Protein 4CSV (pdb70)

Nearest PDB structures (foldseek):
  4csv-assembly1_A  TM=1.004E+00  e=1.277E-49  synthetic construct
  3en4-assembly1_A  TM=9.469E-01  e=9.483E-33  Gallus gallus
  4mf1-assembly1_A  TM=9.419E-01  e=3.992E-28  Homo sapiens
  5xyz-assembly1_A  TM=9.531E-01  e=9.016E-25  Homo sapiens
  3rcd-assembly2_B  TM=9.249E-01  e=6.347E-25  Homo sapiens

B-factor: mean 60.13, std 15.16, range [31.17, 125.05]

CATH classification: 3.30.200.20 (+1 more: 1.10.510.10)

Structure (mmCIF, N/CA/C/O backbone):
data_4CSV
#
_entry.id   4CSV
#
_cell.length_a   71.029
_cell.length_b   56.869
_cell.length_c   76.118
_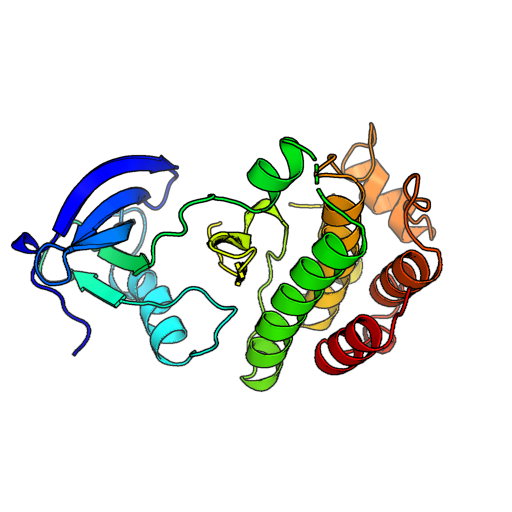cell.angle_alpha   90.00
_cell.angle_beta   116.62
_cell.angle_gamma   90.00
#
_symmetry.space_group_name_H-M   'I 1 2 1'
#
loop_
_entity.id
_entity.type
_entity.pdbx_description
1 polymer 'SRC-ABL TYROSINE KINASE ANCESTOR'
2 non-polymer 4-(4-METHYL-PIPERAZIN-1-YLMETHYL)-N-[4-METHYL-3-(4-PYRIDIN-3-YL-PYRIMIDIN-2-YLAMINO)-PHENYL]-BENZAMIDE
3 water water
#
loop_
_atom_site.group_PDB
_atom_site.id
_atom_site.type_symbol
_atom_site.label_atom_id
_atom_site.label_alt_id
_atom_site.label_comp_id
_atom_site.label_asym_id
_atom_site.label_entity_id
_atom_site.label_seq_id
_atom_site.pdbx_PDB_ins_code
_atom_site.Cartn_x
_atom_site.Cartn_y
_atom_site.Cartn_z
_atom_site.occupancy
_atom_site.B_iso_or_equiv
_atom_site.auth_seq_id
_atom_site.auth_comp_id
_atom_site.auth_asym_id
_atom_site.auth_atom_id
_atom_site.pdbx_PDB_model_num
ATOM 1 N N . LYS A 1 5 ? -31.676 24.977 0.102 1.00 74.23 0 LYS A N 1
ATOM 2 C CA . LYS A 1 5 ? -32.770 23.941 -0.012 1.00 78.43 0 LYS A CA 1
ATOM 3 C C . LYS A 1 5 ? -32.361 22.603 0.606 1.00 72.76 0 LYS A C 1
ATOM 4 O O . LYS A 1 5 ? -33.195 21.867 1.146 1.00 70.29 0 LYS A O 1
ATOM 10 N N . TRP A 1 6 ? -31.075 22.292 0.497 1.00 67.44 1 TRP A N 1
ATOM 11 C CA . TRP A 1 6 ? -30.497 21.110 1.131 1.00 66.08 1 TRP A CA 1
ATOM 12 C C . TRP A 1 6 ? -29.730 21.453 2.410 1.00 67.33 1 TRP A C 1
ATOM 13 O O . TRP A 1 6 ? -29.130 20.564 3.015 1.00 58.50 1 TRP A O 1
ATOM 24 N N . GLU A 1 7 ? -29.722 22.728 2.816 1.00 65.81 2 GLU A N 1
ATOM 25 C CA . GLU A 1 7 ? -29.069 23.112 4.070 1.00 67.71 2 GLU A CA 1
ATOM 26 C C . GLU A 1 7 ? -29.876 22.561 5.235 1.00 64.17 2 GLU A C 1
ATOM 27 O O . GLU A 1 7 ? -31.102 22.674 5.271 1.00 64.49 2 GLU A O 1
ATOM 33 N N . ILE A 1 8 ? -29.163 21.941 6.166 1.00 64.47 3 ILE A N 1
ATOM 34 C CA . ILE A 1 8 ? -29.711 21.448 7.408 1.00 65.82 3 ILE A CA 1
ATOM 35 C C . ILE A 1 8 ? -29.052 22.293 8.490 1.00 69.04 3 ILE A C 1
ATOM 36 O O . ILE A 1 8 ? -27.838 22.473 8.452 1.00 71.56 3 ILE A O 1
ATOM 41 N N . PRO A 1 9 ? -29.832 22.817 9.452 1.00 72.56 4 PRO A N 1
ATOM 42 C CA . PRO A 1 9 ? -29.151 23.497 10.567 1.00 72.15 4 PRO A CA 1
ATOM 43 C C . PRO A 1 9 ? -28.271 22.528 11.393 1.00 68.16 4 PRO A C 1
ATOM 44 O O . PRO A 1 9 ? -28.690 21.401 11.672 1.00 71.58 4 PRO A O 1
ATOM 48 N N . ARG A 1 10 ? -27.064 22.970 11.757 1.00 68.03 5 ARG A N 1
ATOM 49 C CA . ARG A 1 10 ? -26.035 22.105 12.358 1.00 69.19 5 ARG A CA 1
ATOM 50 C C . ARG A 1 10 ? -26.451 21.510 13.703 1.00 67.95 5 ARG A C 1
ATOM 51 O O . ARG A 1 10 ? -26.067 20.382 14.029 1.00 71.72 5 ARG A O 1
ATOM 59 N N . SER A 1 11 ? -27.229 22.262 14.479 1.00 65.99 6 SER A N 1
ATOM 60 C CA . SER A 1 11 ? -27.724 21.798 15.782 1.00 70.50 6 SER A CA 1
ATOM 61 C C . SER A 1 11 ? -28.659 20.580 15.694 1.00 73.98 6 SER A C 1
ATOM 62 O O . SER A 1 11 ? -28.809 19.852 16.681 1.00 78.36 6 SER A O 1
ATOM 65 N N . GLU A 1 12 ? -29.273 20.352 14.526 1.00 71.43 7 GLU A N 1
ATOM 66 C CA . GLU A 1 12 ? -30.125 19.172 14.319 1.00 72.82 7 GLU A CA 1
ATOM 67 C C . GLU A 1 12 ? -29.352 17.844 14.282 1.00 67.52 7 GLU A C 1
ATOM 68 O O . GLU A 1 12 ? -29.947 16.768 14.419 1.00 67.14 7 GLU A O 1
ATOM 74 N N . ILE A 1 13 ? -28.035 17.925 14.112 1.00 64.30 8 ILE A N 1
ATOM 75 C CA . ILE A 1 13 ? -27.189 16.740 13.918 1.00 63.66 8 ILE A CA 1
ATOM 76 C C . ILE A 1 13 ? -26.265 16.502 15.114 1.00 64.40 8 ILE A C 1
ATOM 77 O O . ILE A 1 13 ? -25.514 17.393 15.529 1.00 64.91 8 ILE A O 1
ATOM 82 N N . THR A 1 14 ? -26.314 15.288 15.651 1.00 64.52 9 THR A N 1
ATOM 83 C CA . THR A 1 14 ? -25.490 14.894 16.784 1.00 65.33 9 THR A CA 1
ATOM 84 C C . THR A 1 14 ? -24.595 13.713 16.362 1.00 68.68 9 THR A C 1
ATOM 85 O O . THR A 1 14 ? -25.086 12.651 15.969 1.00 70.76 9 THR A O 1
ATOM 89 N N . LEU A 1 15 ? -23.283 13.917 16.436 1.00 67.46 10 LEU A N 1
ATOM 90 C CA . LEU A 1 15 ? -22.289 12.888 16.094 1.00 67.84 10 LEU A CA 1
ATOM 91 C C . LEU A 1 15 ? -22.177 11.848 17.194 1.00 67.10 10 LEU A C 1
ATOM 92 O O . LEU A 1 15 ? -22.215 12.190 18.359 1.00 71.92 10 LEU A O 1
ATOM 97 N N . GLU A 1 16 ? -22.028 10.582 16.818 1.00 69.57 11 GLU A N 1
ATOM 98 C CA . GLU A 1 16 ? -22.060 9.476 17.783 1.00 71.00 11 GLU A CA 1
ATOM 99 C C . GLU A 1 16 ? -20.881 8.511 17.663 1.00 68.06 11 GLU A C 1
ATOM 100 O O . GLU A 1 16 ? -20.490 7.903 18.643 1.00 66.02 11 GLU A O 1
ATOM 106 N N . ARG A 1 17 ? -20.317 8.346 16.474 1.00 71.30 12 ARG A N 1
ATOM 107 C CA . ARG A 1 17 ? -19.231 7.395 16.303 1.00 64.51 12 ARG A CA 1
ATOM 108 C C . ARG A 1 17 ? -18.424 7.723 15.070 1.00 59.75 12 ARG A C 1
ATOM 109 O O . ARG A 1 17 ? -18.970 8.133 14.060 1.00 60.30 12 ARG A O 1
ATOM 117 N N . LYS A 1 18 ? -17.119 7.552 15.169 1.00 57.31 13 LYS A N 1
ATOM 118 C CA . LYS A 1 18 ? -16.251 7.681 14.024 1.00 65.21 13 LYS A CA 1
ATOM 119 C C . LYS A 1 18 ? -16.443 6.407 13.211 1.00 65.88 13 LYS A C 1
ATOM 120 O O . LYS A 1 18 ? -16.374 5.308 13.751 1.00 66.72 13 LYS A O 1
ATOM 126 N N . LEU A 1 19 ? -16.721 6.547 11.925 1.00 59.02 14 LEU A N 1
ATOM 127 C CA . LEU A 1 19 ? -16.905 5.367 11.090 1.00 66.31 14 LEU A CA 1
ATOM 128 C C . LEU A 1 19 ? -15.614 5.061 10.338 1.00 67.58 14 LEU A C 1
ATOM 129 O O . LEU A 1 19 ? -15.181 3.914 10.284 1.00 73.32 14 LEU A O 1
ATOM 134 N N . GLY A 1 20 ? -15.007 6.098 9.778 1.00 69.86 15 GLY A N 1
ATOM 135 C CA . GLY A 1 20 ? -13.788 5.972 9.015 1.00 69.49 15 GLY A CA 1
ATOM 136 C C . GLY A 1 20 ? -13.214 7.349 8.795 1.00 71.81 15 GLY A C 1
ATOM 137 O O . GLY A 1 20 ? -13.896 8.367 9.012 1.00 68.42 15 GLY A O 1
ATOM 138 N N . SER A 1 21 ? -11.956 7.369 8.358 1.00 79.69 16 SER A N 1
ATOM 139 C CA . SER A 1 21 ? -11.160 8.595 8.258 1.00 84.36 16 SER A CA 1
ATOM 140 C C . SER A 1 21 ? -10.346 8.659 6.961 1.00 85.01 16 SER A C 1
ATOM 141 O O . SER A 1 21 ? -10.349 7.727 6.155 1.00 84.69 16 SER A O 1
ATOM 144 N N . GLY A 1 22 ? -9.633 9.758 6.765 1.00 87.31 17 GLY A N 1
ATOM 145 C CA . GLY A 1 22 ? -8.851 9.916 5.553 1.00 88.47 17 GLY A CA 1
ATOM 146 C C . GLY A 1 22 ? -8.086 11.212 5.535 1.00 90.51 17 GLY A C 1
ATOM 147 O O . GLY A 1 22 ? -7.776 11.773 6.580 1.00 95.08 17 GLY A O 1
ATOM 148 N N . GLN A 1 23 ? -7.786 11.686 4.335 1.00 96.29 18 GLN A N 1
ATOM 149 C CA . GLN A 1 23 ? -6.938 12.863 4.153 1.00 101.16 18 GLN A CA 1
ATOM 150 C C . GLN A 1 23 ? -7.746 14.132 3.814 1.00 94.53 18 GLN A C 1
ATOM 151 O O . GLN A 1 23 ? -7.328 15.225 4.195 1.00 85.42 18 GLN A O 1
ATOM 157 N N . PHE A 1 24 ? -8.894 13.981 3.135 1.00 88.04 19 PHE A N 1
ATOM 158 C CA . PHE A 1 24 ? -9.831 15.105 2.866 1.00 88.57 19 PHE A CA 1
ATOM 159 C C . PHE A 1 24 ? -10.872 15.355 3.968 1.00 75.15 19 PHE A C 1
ATOM 160 O O . PHE A 1 24 ? -11.538 16.391 3.961 1.00 63.15 19 PHE A O 1
ATOM 168 N N . GLY A 1 25 ? -11.011 14.398 4.886 1.00 70.76 20 GLY A N 1
ATOM 169 C CA . GLY A 1 25 ? -11.946 14.485 6.022 1.00 69.68 20 GLY A CA 1
ATOM 170 C C . GLY A 1 25 ? -12.302 13.113 6.594 1.00 65.87 20 GLY A C 1
ATOM 171 O O . GLY A 1 25 ? -11.619 12.114 6.320 1.00 64.05 20 GLY A O 1
ATOM 172 N N . GLU A 1 26 ? -13.366 13.045 7.395 1.00 67.26 21 GLU A N 1
ATOM 173 C CA . GLU A 1 26 ? -13.764 11.780 8.025 1.00 64.08 21 GLU A CA 1
ATOM 174 C C . GLU A 1 26 ? -15.258 11.575 7.921 1.00 60.32 21 GLU A C 1
ATOM 175 O O . GLU A 1 26 ? -16.002 12.466 7.493 1.00 61.05 21 GLU A O 1
ATOM 181 N N . VAL A 1 27 ? -15.689 10.392 8.340 1.00 55.89 22 VAL A N 1
ATOM 182 C CA . VAL A 1 27 ? -17.091 10.041 8.315 1.00 57.22 22 VAL A CA 1
ATOM 183 C C . VAL A 1 27 ? -17.496 9.504 9.679 1.00 54.38 22 VAL A C 1
ATOM 184 O O . VAL A 1 27 ? -16.772 8.701 10.265 1.00 51.27 22 VAL A O 1
ATOM 188 N N . TYR A 1 28 ? -18.664 9.962 10.142 1.00 50.62 23 TYR A N 1
ATOM 189 C CA . TYR A 1 28 ? -19.257 9.603 11.416 1.00 50.46 23 TYR A CA 1
ATOM 190 C C . TYR A 1 28 ? -20.670 9.103 11.260 1.00 51.76 23 TYR A C 1
ATOM 191 O O . TYR A 1 28 ? -21.365 9.491 10.314 1.00 52.75 23 TYR A O 1
ATOM 200 N N . GLU A 1 29 ? -21.112 8.274 12.197 1.00 51.74 24 GLU A N 1
ATOM 201 C CA . GLU A 1 29 ? -22.532 8.039 12.382 1.00 53.69 24 GLU A CA 1
ATOM 202 C C . GLU A 1 29 ? -23.086 9.072 13.342 1.00 54.41 24 GLU A C 1
ATOM 203 O O . GLU A 1 29 ? -22.494 9.349 14.374 1.00 56.76 24 GLU A O 1
ATOM 209 N N . GLY A 1 30 ? -24.246 9.604 13.009 1.00 55.28 25 GLY A N 1
ATOM 210 C CA . GLY A 1 30 ? -24.843 10.667 13.779 1.00 57.09 25 GLY A CA 1
ATOM 211 C C . GLY A 1 30 ? -26.327 10.413 13.900 1.00 56.78 25 GLY A C 1
ATOM 212 O O . GLY A 1 30 ? -26.823 9.397 13.436 1.00 57.32 25 GLY A O 1
ATOM 213 N N . LYS A 1 31 ? -27.029 11.344 14.530 1.00 61.85 26 LYS A N 1
ATOM 214 C CA . LYS A 1 31 ? -28.478 11.257 14.709 1.00 62.04 26 LYS A CA 1
ATOM 215 C C . LYS A 1 31 ? -29.079 12.553 14.216 1.00 58.19 26 LYS A C 1
ATOM 216 O O . LYS A 1 31 ? -28.503 13.624 14.406 1.00 58.71 26 LYS A O 1
ATOM 222 N N . TRP A 1 32 ? -30.214 12.446 13.540 1.00 55.59 27 TRP A N 1
ATOM 223 C CA . TRP A 1 32 ? -30.900 13.606 13.001 1.00 58.85 27 TRP A CA 1
ATOM 224 C C . TRP A 1 32 ? -32.113 13.712 13.887 1.00 63.30 27 TRP A C 1
ATOM 225 O O . TRP A 1 32 ? -32.955 12.818 13.919 1.00 63.10 27 TRP A O 1
ATOM 236 N N . ARG A 1 33 ? -32.173 14.796 14.641 1.00 72.89 28 ARG A N 1
ATOM 237 C CA . ARG A 1 33 ? -33.034 14.860 15.822 1.00 81.00 28 ARG A CA 1
ATOM 238 C C . ARG A 1 33 ? -34.507 15.020 15.450 1.00 72.15 28 ARG A C 1
ATOM 239 O O . ARG A 1 33 ? -35.379 14.356 16.026 1.00 69.49 28 ARG A O 1
ATOM 247 N N . ASN A 1 34 ? -34.755 15.900 14.483 1.00 73.00 29 ASN A N 1
ATOM 248 C CA . ASN A 1 34 ? -36.044 16.001 13.792 1.00 85.81 29 ASN A CA 1
ATOM 249 C C . ASN A 1 34 ? -36.665 14.621 13.475 1.00 83.07 29 ASN A C 1
ATOM 250 O O . ASN A 1 34 ? -37.631 14.194 14.121 1.00 83.68 29 ASN A O 1
ATOM 255 N N . TYR A 1 35 ? -36.087 13.924 12.498 1.00 74.73 30 TYR A N 1
ATOM 256 C CA . TYR A 1 35 ? -36.630 12.662 12.013 1.00 69.13 30 TYR A CA 1
ATOM 257 C C . TYR A 1 35 ? -36.435 11.461 12.952 1.00 66.32 30 TYR A C 1
ATOM 258 O O . TYR A 1 35 ? -36.925 10.370 12.653 1.00 62.98 30 TYR A O 1
ATOM 267 N N . ASN A 1 36 ? -35.730 11.655 14.070 1.00 65.70 31 ASN A N 1
ATOM 268 C CA . ASN A 1 36 ? -35.306 10.567 14.952 1.00 71.28 31 ASN A CA 1
ATOM 269 C C . ASN A 1 36 ? -34.667 9.409 14.157 1.00 70.88 31 ASN A C 1
ATOM 270 O O . ASN A 1 36 ? -35.050 8.236 14.286 1.00 68.91 31 ASN A O 1
ATOM 275 N N . ILE A 1 37 ? -33.684 9.762 13.327 1.00 66.50 32 ILE A N 1
ATOM 276 C CA . ILE A 1 37 ? -33.076 8.812 12.391 1.00 64.54 32 ILE A CA 1
ATOM 277 C C . ILE A 1 37 ? -31.549 8.916 12.455 1.00 57.83 32 ILE A C 1
ATOM 278 O O . ILE A 1 37 ? -31.003 9.972 12.820 1.00 52.78 32 ILE A O 1
ATOM 283 N N . GLU A 1 38 ? -30.881 7.799 12.157 1.00 55.91 33 GLU A N 1
ATOM 284 C CA . GLU A 1 38 ? -29.429 7.742 12.054 1.00 56.06 33 GLU A CA 1
ATOM 285 C C . GLU A 1 38 ? -28.956 8.261 10.697 1.00 54.56 33 GLU A C 1
ATOM 286 O O . GLU A 1 38 ? -29.612 8.086 9.665 1.00 53.93 33 GLU A O 1
ATOM 292 N N . VAL A 1 39 ? -27.807 8.916 10.705 1.00 50.14 34 VAL A N 1
ATOM 293 C CA . VAL A 1 39 ? -27.241 9.442 9.483 1.00 50.20 34 VAL A CA 1
ATOM 294 C C . VAL A 1 39 ? -25.762 9.136 9.444 1.00 48.04 34 VAL A C 1
ATOM 295 O O . VAL A 1 39 ? -25.160 8.799 10.470 1.00 46.93 34 VAL A O 1
ATOM 299 N N . ALA A 1 40 ? -25.206 9.218 8.241 1.00 49.74 35 ALA A N 1
ATOM 300 C CA . ALA A 1 40 ? -23.748 9.249 8.034 1.00 47.57 35 ALA A CA 1
ATOM 301 C C . ALA A 1 40 ? -23.370 10.646 7.653 1.00 45.19 35 ALA A C 1
ATOM 302 O O . ALA A 1 40 ? -24.074 11.299 6.905 1.00 45.47 35 ALA A O 1
ATOM 304 N N . VAL A 1 41 ? -22.222 11.086 8.146 1.00 49.92 36 VAL A N 1
ATOM 305 C CA . VAL A 1 41 ? -21.821 12.464 8.049 1.00 46.86 36 VAL A CA 1
ATOM 306 C C . VAL A 1 41 ? -20.394 12.508 7.564 1.00 50.48 36 VAL A C 1
ATOM 307 O O . VAL A 1 41 ? -19.497 11.987 8.223 1.00 47.72 36 VAL A O 1
ATOM 311 N N . LYS A 1 42 ? -20.197 13.124 6.403 1.00 53.09 37 LYS A N 1
ATOM 312 C CA . LYS A 1 42 ? -18.877 13.274 5.839 1.00 53.83 37 LYS A CA 1
ATOM 313 C C . LYS A 1 42 ? -18.415 14.709 6.010 1.00 54.17 37 LYS A C 1
ATOM 314 O O . LYS A 1 42 ? -19.148 15.656 5.729 1.00 54.79 37 LYS A O 1
ATOM 320 N N . THR A 1 43 ? -17.170 14.838 6.437 1.00 57.84 38 THR A N 1
ATOM 321 C CA . THR A 1 43 ? -16.598 16.093 6.884 1.00 61.70 38 THR A CA 1
ATOM 322 C C . THR A 1 43 ? -15.459 16.541 5.975 1.00 60.20 38 THR A C 1
ATOM 323 O O . THR A 1 43 ? -14.726 15.720 5.418 1.00 62.22 38 THR A O 1
ATOM 327 N N . LEU A 1 44 ? -15.347 17.851 5.798 1.00 60.16 39 LEU A N 1
ATOM 328 C CA . LEU A 1 44 ? -14.215 18.433 5.111 1.00 65.45 39 LEU A CA 1
ATOM 329 C C . LEU A 1 44 ? -13.138 18.824 6.127 1.00 65.06 39 LEU A C 1
ATOM 330 O O . LEU A 1 44 ? -13.381 19.636 7.005 1.00 69.41 39 LEU A O 1
ATOM 335 N N . LYS A 1 45 ? -11.962 18.220 6.015 1.00 74.79 40 LYS A N 1
ATOM 336 C CA . LYS A 1 45 ? -10.769 18.718 6.702 1.00 81.92 40 LYS A CA 1
ATOM 337 C C . LYS A 1 45 ? -10.314 19.996 5.985 1.00 81.68 40 LYS A C 1
ATOM 338 O O . LYS A 1 45 ? -9.975 19.957 4.806 1.00 76.22 40 LYS A O 1
ATOM 344 N N . GLU A 1 46 ? -10.313 21.114 6.716 1.00 84.86 41 GLU A N 1
ATOM 345 C CA . GLU A 1 46 ? -10.106 22.453 6.153 1.00 87.64 41 GLU A CA 1
ATOM 346 C C . GLU A 1 46 ? -8.731 22.568 5.541 1.00 87.16 41 GLU A C 1
ATOM 347 O O . GLU A 1 46 ? -7.746 22.224 6.184 1.00 90.81 41 GLU A O 1
ATOM 353 N N . GLY A 1 47 ? -8.667 23.048 4.302 1.00 87.47 42 GLY A N 1
ATOM 354 C CA . GLY A 1 47 ? -7.393 23.283 3.622 1.00 84.69 42 GLY A CA 1
ATOM 355 C C . GLY A 1 47 ? -6.833 22.085 2.877 1.00 83.79 42 GLY A C 1
ATOM 356 O O . GLY A 1 47 ? -5.817 22.211 2.192 1.00 80.40 42 GLY A O 1
ATOM 357 N N . THR A 1 48 ? -7.472 20.921 3.010 1.00 78.79 43 THR A N 1
ATOM 358 C CA . THR A 1 48 ? -7.125 19.773 2.184 1.00 83.06 43 THR A CA 1
ATOM 359 C C . THR A 1 48 ? -7.693 19.916 0.769 1.00 86.03 43 THR A C 1
ATOM 360 O O . THR A 1 48 ? -7.229 19.244 -0.152 1.00 90.71 43 THR A O 1
ATOM 364 N N . MET A 1 49 ? -8.704 20.771 0.613 1.00 83.63 44 MET A N 1
ATOM 365 C CA . MET A 1 49 ? -9.252 21.142 -0.695 1.00 77.02 44 MET A CA 1
ATOM 366 C C . MET A 1 49 ? -10.229 22.288 -0.496 1.00 75.87 44 MET A C 1
ATOM 367 O O . MET A 1 49 ? -10.567 22.623 0.641 1.00 79.55 44 MET A O 1
ATOM 372 N N . SER A 1 50 ? -10.706 22.869 -1.592 1.00 67.94 45 SER A N 1
ATOM 373 C CA . SER A 1 50 ? -11.707 23.922 -1.509 1.00 65.72 45 SER A CA 1
ATOM 374 C C . SER A 1 50 ? -13.074 23.408 -1.043 1.00 66.22 45 SER A C 1
ATOM 375 O O . SER A 1 50 ? -13.451 22.258 -1.292 1.00 66.13 45 SER A O 1
ATOM 378 N N . VAL A 1 51 ? -13.802 24.283 -0.357 1.00 66.94 46 VAL A N 1
ATOM 379 C CA . VAL A 1 51 ? -15.199 24.061 -0.015 1.00 72.96 46 VAL A CA 1
ATOM 380 C C . VAL A 1 51 ? -16.033 23.829 -1.274 1.00 77.73 46 VAL A C 1
ATOM 381 O O . VAL A 1 51 ? -16.947 22.997 -1.281 1.00 78.37 46 VAL A O 1
ATOM 385 N N . GLU A 1 52 ? -15.732 24.583 -2.330 1.00 78.43 47 GLU A N 1
ATOM 386 C CA . GLU A 1 52 ? -16.487 24.477 -3.567 1.00 77.97 47 GLU A CA 1
ATOM 387 C C . GLU A 1 52 ? -16.362 23.080 -4.171 1.00 72.31 47 GLU A C 1
ATOM 388 O O . GLU A 1 52 ? -17.354 22.484 -4.581 1.00 70.22 47 GLU A O 1
ATOM 394 N N . GLU A 1 53 ? -15.139 22.569 -4.219 1.00 66.72 48 GLU A N 1
ATOM 395 C CA . GLU A 1 53 ? -14.898 21.259 -4.780 1.00 69.69 48 GLU A CA 1
ATOM 396 C C . GLU A 1 53 ? -15.441 20.126 -3.887 1.00 69.33 48 GLU A C 1
ATOM 397 O O . GLU A 1 53 ? -15.972 19.154 -4.405 1.00 64.59 48 GLU A O 1
ATOM 403 N N . PHE A 1 54 ? -15.309 20.252 -2.563 1.00 64.39 49 PHE A N 1
ATOM 404 C CA . PHE A 1 54 ? -15.963 19.333 -1.618 1.00 60.80 49 PHE A CA 1
ATOM 405 C C . PHE A 1 54 ? -17.465 19.185 -1.908 1.00 58.52 49 PHE A C 1
ATOM 406 O O . PHE A 1 54 ? -18.011 18.071 -1.922 1.00 54.87 49 PHE A O 1
ATOM 414 N N . LEU A 1 55 ? -18.127 20.314 -2.140 1.00 57.65 50 LEU A N 1
ATOM 415 C CA . LEU A 1 55 ? -19.568 20.324 -2.330 1.00 61.03 50 LEU A CA 1
ATOM 416 C C . LEU A 1 55 ? -20.000 19.908 -3.735 1.00 59.60 50 LEU A C 1
ATOM 417 O O . LEU A 1 55 ? -21.192 19.691 -3.953 1.00 54.91 50 LEU A O 1
ATOM 422 N N . GLN A 1 56 ? -19.056 19.778 -4.666 1.00 58.08 51 GLN A N 1
ATOM 423 C CA . GLN A 1 56 ? -19.387 19.258 -5.990 1.00 65.04 51 GLN A CA 1
ATOM 424 C C . GLN A 1 56 ? -19.865 17.816 -5.903 1.00 64.75 51 GLN A C 1
ATOM 425 O O . GLN A 1 56 ? -20.652 17.376 -6.745 1.00 68.92 51 GLN A O 1
ATOM 431 N N . GLU A 1 57 ? -19.395 17.088 -4.894 1.00 61.15 52 GLU A N 1
ATOM 432 C CA . GLU A 1 57 ? -19.952 15.762 -4.590 1.00 61.57 52 GLU A CA 1
ATOM 433 C C . GLU A 1 57 ? -21.463 15.818 -4.268 1.00 59.67 52 GLU A C 1
ATOM 434 O O . GLU A 1 57 ? -22.249 15.009 -4.781 1.00 57.93 52 GLU A O 1
ATOM 440 N N . ALA A 1 58 ? -21.853 16.757 -3.406 1.00 52.33 53 ALA A N 1
ATOM 441 C CA . ALA A 1 58 ? -23.261 16.965 -3.098 1.00 53.77 53 ALA A CA 1
ATOM 442 C C . ALA A 1 58 ? -24.046 17.434 -4.333 1.00 53.27 53 ALA A C 1
ATOM 443 O O . ALA A 1 58 ? -25.164 16.991 -4.533 1.00 52.38 53 ALA A O 1
ATOM 445 N N . GLN A 1 59 ? -23.464 18.291 -5.168 1.00 56.79 54 GLN A N 1
ATOM 446 C CA . GLN A 1 59 ? -24.130 18.746 -6.400 1.00 60.99 54 GLN A CA 1
ATOM 447 C C . GLN A 1 59 ? -24.554 17.591 -7.323 1.00 61.39 54 GLN A C 1
ATOM 448 O O . GLN A 1 59 ? -25.711 17.528 -7.769 1.00 62.07 54 GLN A O 1
ATOM 454 N N . ILE A 1 60 ? -23.616 16.697 -7.619 1.00 57.07 55 ILE A N 1
ATOM 455 C CA . ILE A 1 60 ? -23.911 15.458 -8.368 1.00 58.17 55 ILE A CA 1
ATOM 456 C C . ILE A 1 60 ? -25.071 14.677 -7.738 1.00 54.59 55 ILE A C 1
ATOM 457 O O . ILE A 1 60 ? -26.067 14.358 -8.404 1.00 54.02 55 ILE A O 1
ATOM 462 N N . MET A 1 61 ? -24.942 14.428 -6.437 1.00 50.67 56 MET A N 1
ATOM 463 C CA . MET A 1 61 ? -25.918 13.658 -5.655 1.00 53.32 56 MET A CA 1
ATOM 464 C C . MET A 1 61 ? -27.349 14.216 -5.652 1.00 58.41 56 MET A C 1
ATOM 465 O O . MET A 1 61 ? -28.314 13.457 -5.516 1.00 53.31 56 MET A O 1
ATOM 470 N N . LYS A 1 62 ? -27.489 15.534 -5.800 1.00 57.64 57 LYS A N 1
ATOM 471 C CA . LYS A 1 62 ? -28.803 16.154 -5.915 1.00 61.77 57 LYS A CA 1
ATOM 472 C C . LYS A 1 62 ? -29.513 15.766 -7.219 1.00 64.77 57 LYS A C 1
ATOM 473 O O . LYS A 1 62 ? -30.719 15.934 -7.312 1.00 66.09 57 LYS A O 1
ATOM 479 N N . LYS A 1 63 ? -28.771 15.281 -8.222 1.00 62.50 58 LYS A N 1
ATOM 480 C CA . LYS A 1 63 ? -29.350 14.879 -9.510 1.00 63.00 58 LYS A CA 1
ATOM 481 C C . LYS A 1 63 ? -29.786 13.416 -9.575 1.00 59.69 58 LYS A C 1
ATOM 482 O O . LYS A 1 63 ? -30.327 12.994 -10.589 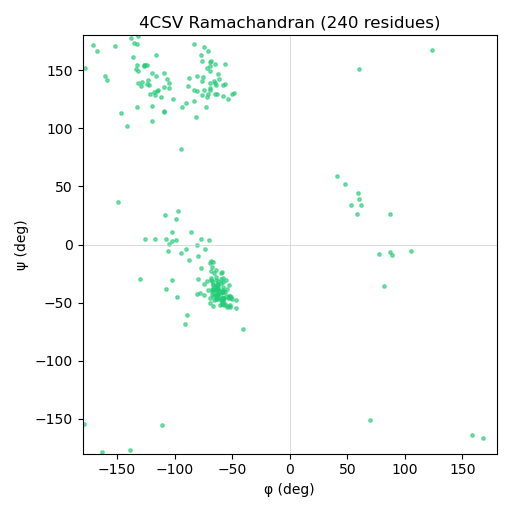1.00 65.48 58 LYS A O 1
ATOM 488 N N . LEU A 1 64 ? -29.535 12.643 -8.527 1.00 52.77 59 LEU A N 1
ATOM 489 C CA . LEU A 1 64 ? -29.662 11.200 -8.579 1.00 50.78 59 LEU A CA 1
ATOM 490 C C . LEU A 1 64 ? -30.654 10.717 -7.538 1.00 53.01 59 LEU A C 1
ATOM 491 O O . LEU A 1 64 ? -30.563 11.081 -6.369 1.00 51.32 59 LEU A O 1
ATOM 496 N N . LYS A 1 65 ? -31.603 9.892 -7.954 1.00 49.96 60 LYS A N 1
ATOM 497 C CA . LYS A 1 65 ? -32.571 9.347 -7.029 1.00 49.40 60 LYS A CA 1
ATOM 498 C C . LYS A 1 65 ? -32.950 7.942 -7.458 1.00 45.91 60 LYS A C 1
ATOM 499 O O . LYS A 1 65 ? -33.575 7.754 -8.511 1.00 50.79 60 LYS A O 1
ATOM 505 N N . HIS A 1 66 ? -32.578 6.962 -6.640 1.00 45.10 61 HIS A N 1
ATOM 506 C CA . HIS A 1 66 ? -32.823 5.557 -6.968 1.00 43.56 61 HIS A CA 1
ATOM 507 C C . HIS A 1 66 ? -32.745 4.717 -5.688 1.00 44.66 61 HIS A C 1
ATOM 508 O O . HIS A 1 66 ? -31.979 5.062 -4.795 1.00 42.64 61 HIS A O 1
ATOM 515 N N . PRO A 1 67 ? -33.567 3.641 -5.560 1.00 43.33 62 PRO A N 1
ATOM 516 C CA . PRO A 1 67 ? -33.571 2.798 -4.346 1.00 45.31 62 PRO A CA 1
ATOM 517 C C . PRO A 1 67 ? -32.263 2.114 -3.992 1.00 46.51 62 PRO A C 1
ATOM 518 O O . PRO A 1 67 ? -32.050 1.753 -2.835 1.00 47.45 62 PRO A O 1
ATOM 522 N N . ASN A 1 68 ? -31.418 1.896 -4.990 1.00 48.82 63 ASN A N 1
ATOM 523 C CA . ASN A 1 68 ? -30.108 1.297 -4.782 1.00 42.84 63 ASN A CA 1
ATOM 524 C C . ASN A 1 68 ? -28.929 2.249 -4.928 1.00 44.60 63 ASN A C 1
ATOM 525 O O . ASN A 1 68 ? -27.834 1.807 -5.241 1.00 45.65 63 ASN A O 1
ATOM 530 N N . LEU A 1 69 ? -29.157 3.554 -4.699 1.00 47.76 64 LEU A N 1
ATOM 531 C CA . LEU A 1 69 ? -28.081 4.544 -4.548 1.00 47.72 64 LEU A CA 1
ATOM 532 C C . LEU A 1 69 ? -28.284 5.217 -3.209 1.00 51.74 64 LEU A C 1
ATOM 533 O O . LEU A 1 69 ? -29.427 5.566 -2.870 1.00 47.28 64 LEU A O 1
ATOM 538 N N . VAL A 1 70 ? -27.186 5.437 -2.480 1.00 48.05 65 VAL A N 1
ATOM 539 C CA . VAL A 1 70 ? -27.229 6.194 -1.218 1.00 57.55 65 VAL A CA 1
ATOM 540 C C . VAL A 1 70 ? -27.887 7.559 -1.403 1.00 54.92 65 VAL A C 1
ATOM 541 O O . VAL A 1 70 ? -27.441 8.358 -2.227 1.00 54.99 65 VAL A O 1
ATOM 545 N N . GLN A 1 71 ? -28.913 7.819 -0.597 1.00 51.57 66 GLN A N 1
ATOM 546 C CA . GLN A 1 71 ? -29.657 9.056 -0.658 1.00 57.54 66 GLN A CA 1
ATOM 547 C C . GLN A 1 71 ? -28.960 10.170 0.129 1.00 51.02 66 GLN A C 1
ATOM 548 O O . GLN A 1 71 ? -28.671 9.998 1.314 1.00 49.05 66 GLN A O 1
ATOM 554 N N . LEU A 1 72 ? -28.673 11.286 -0.551 1.00 51.89 67 LEU A N 1
ATOM 555 C CA . LEU A 1 72 ? -28.274 12.534 0.105 1.00 52.20 67 LEU A CA 1
ATOM 556 C C . LEU A 1 72 ? -29.432 13.042 0.935 1.00 51.44 67 LEU A C 1
ATOM 557 O O . LEU A 1 72 ? -30.586 12.947 0.511 1.00 51.13 67 LEU A O 1
ATOM 562 N N . TYR A 1 73 ? -29.129 13.547 2.130 1.00 51.44 68 TYR A N 1
ATOM 563 C CA . TYR A 1 73 ? -30.138 14.206 2.974 1.00 55.28 68 TYR A CA 1
ATOM 564 C C . TYR A 1 73 ? -29.930 15.724 3.030 1.00 53.85 68 TYR A C 1
ATOM 565 O O . TYR A 1 73 ? -30.893 16.497 3.088 1.00 57.59 68 TYR A O 1
ATOM 574 N N . GLY A 1 74 ? -28.677 16.149 3.075 1.00 53.45 69 GLY A N 1
ATOM 575 C CA . GLY A 1 74 ? -28.380 17.573 2.969 1.00 55.41 69 GLY A CA 1
ATOM 576 C C . GLY A 1 74 ? -26.964 17.919 3.313 1.00 55.88 69 GLY A C 1
ATOM 577 O O . GLY A 1 74 ? -26.112 17.041 3.407 1.00 56.12 69 GLY A O 1
ATOM 578 N N . VAL A 1 75 ? -26.725 19.211 3.501 1.00 56.18 70 VAL A N 1
ATOM 579 C CA . VAL A 1 75 ? -25.388 19.743 3.786 1.00 59.92 70 VAL A CA 1
ATOM 580 C C . VAL A 1 75 ? -25.402 20.747 4.973 1.00 65.50 70 VAL A C 1
ATOM 581 O O . VAL A 1 75 ? -26.431 21.355 5.265 1.00 65.00 70 VAL A O 1
ATOM 585 N N . CYS A 1 76 ? -24.271 20.899 5.660 1.00 64.28 71 CYS A N 1
ATOM 586 C CA . CYS A 1 76 ? -24.089 21.981 6.619 1.00 66.31 71 CYS A CA 1
ATOM 587 C C . CYS A 1 76 ? -22.910 22.762 6.085 1.00 69.29 71 CYS A C 1
ATOM 588 O O . CYS A 1 76 ? -21.772 22.296 6.144 1.00 67.10 71 CYS A O 1
ATOM 591 N N . THR A 1 77 ? -23.195 23.939 5.534 1.00 73.84 72 THR A N 1
ATOM 592 C CA . THR A 1 77 ? -22.194 24.728 4.818 1.00 75.98 72 THR A CA 1
ATOM 593 C C . THR A 1 77 ? -22.011 26.181 5.299 1.00 76.43 72 THR A C 1
ATOM 594 O O . THR A 1 77 ? -21.227 26.925 4.699 1.00 74.05 72 THR A O 1
ATOM 598 N N . LYS A 1 78 ? -22.695 26.583 6.368 1.00 74.32 73 LYS A N 1
ATOM 599 C CA . LYS A 1 78 ? -22.604 27.971 6.840 1.00 81.34 73 LYS A CA 1
ATOM 600 C C . LYS A 1 78 ? -21.266 28.314 7.486 1.00 80.52 73 LYS A C 1
ATOM 601 O O . LYS A 1 78 ? -20.802 29.442 7.384 1.00 86.74 73 LYS A O 1
ATOM 607 N N . GLU A 1 79 ? -20.628 27.346 8.120 1.00 83.10 74 GLU A N 1
ATOM 608 C CA . GLU A 1 79 ? -19.260 27.547 8.568 1.00 80.56 74 GLU A CA 1
ATOM 609 C C . GLU A 1 79 ? -18.539 26.203 8.608 1.00 75.80 74 GLU A C 1
ATOM 610 O O . GLU A 1 79 ? -19.166 25.150 8.405 1.00 68.35 74 GLU A O 1
ATOM 616 N N . PRO A 1 80 ? -17.211 26.235 8.826 1.00 70.95 75 PRO A N 1
ATOM 617 C CA . PRO A 1 80 ? -16.507 24.982 9.012 1.00 69.63 75 PRO A CA 1
ATOM 618 C C . PRO A 1 80 ? -16.982 24.295 10.276 1.00 68.76 75 PRO A C 1
ATOM 619 O O . PRO A 1 80 ? -17.530 24.960 11.154 1.00 71.15 75 PRO A O 1
ATOM 623 N N . PRO A 1 81 ? -16.841 22.963 10.345 1.00 67.78 76 PRO A N 1
ATOM 624 C CA . PRO A 1 81 ? -16.423 22.044 9.276 1.00 66.12 76 PRO A CA 1
ATOM 625 C C . PRO A 1 81 ? -17.590 21.703 8.339 1.00 61.67 76 PRO A C 1
ATOM 626 O O . PRO A 1 81 ? -18.659 21.361 8.812 1.00 57.16 76 PRO A O 1
ATOM 630 N N . ILE A 1 82 ? -17.381 21.778 7.029 1.00 60.57 77 ILE A N 1
ATOM 631 C CA . ILE A 1 82 ? -18.458 21.532 6.077 1.00 59.50 77 ILE A CA 1
ATOM 632 C C . ILE A 1 82 ? -18.899 20.057 6.160 1.00 64.12 77 ILE A C 1
ATOM 633 O O . ILE A 1 82 ? -18.058 19.167 6.342 1.00 60.46 77 ILE A O 1
ATOM 638 N N . TYR A 1 83 ? -20.215 19.819 6.062 1.00 59.25 78 TYR A N 1
ATOM 639 C CA . TYR A 1 83 ? -20.798 18.468 6.161 1.00 62.48 78 TYR A CA 1
ATOM 640 C C . TYR A 1 83 ? -21.589 18.151 4.924 1.00 56.97 78 TYR A C 1
ATOM 641 O O . TYR A 1 83 ? -22.317 18.998 4.421 1.00 59.07 78 TYR A O 1
ATOM 650 N N . ILE A 1 84 ? -21.478 16.898 4.493 1.00 60.42 79 ILE A N 1
ATOM 651 C CA . ILE A 1 84 ? -22.428 16.236 3.594 1.00 52.95 79 ILE A CA 1
ATOM 652 C C . ILE A 1 84 ? -23.044 15.050 4.373 1.00 51.86 79 ILE A C 1
ATOM 653 O O . ILE A 1 84 ? -22.330 14.200 4.935 1.00 52.68 79 ILE A O 1
ATOM 658 N N . ILE A 1 85 ? -24.368 14.995 4.380 1.00 49.10 80 ILE A N 1
ATOM 659 C CA . ILE A 1 85 ? -25.141 14.067 5.209 1.00 51.11 80 ILE A CA 1
ATOM 660 C C . ILE A 1 85 ? -25.974 13.117 4.323 1.00 51.62 80 ILE A C 1
ATOM 661 O O . ILE A 1 85 ? -26.649 13.562 3.402 1.00 47.48 80 ILE A O 1
ATOM 666 N N . THR A 1 86 ? -25.918 11.815 4.588 1.00 49.37 81 THR A N 1
ATOM 667 C CA . THR A 1 86 ? -26.714 10.851 3.843 1.00 48.26 81 THR A CA 1
ATOM 668 C C . THR A 1 86 ? -27.389 9.916 4.826 1.00 50.59 81 THR A C 1
ATOM 669 O O . THR A 1 86 ? -27.107 9.960 6.022 1.00 55.19 81 THR A O 1
ATOM 673 N N . GLU A 1 87 ? -28.280 9.064 4.336 1.00 48.95 82 GLU A N 1
ATOM 674 C CA . GLU A 1 87 ? -28.784 7.962 5.153 1.00 49.07 82 GLU A CA 1
ATOM 675 C C . GLU A 1 87 ? -27.651 7.082 5.679 1.00 47.75 82 GLU A C 1
ATOM 676 O O . GLU A 1 87 ? -26.562 7.025 5.085 1.00 42.82 82 GLU A O 1
ATOM 682 N N . TYR A 1 88 ? -27.942 6.411 6.794 1.00 45.57 83 TYR A N 1
ATOM 683 C CA . TYR A 1 88 ? -27.061 5.456 7.419 1.00 49.49 83 TYR A CA 1
ATOM 684 C C . TYR A 1 88 ? -27.594 4.057 7.137 1.00 49.24 83 TYR A C 1
ATOM 685 O O . TYR A 1 88 ? -28.796 3.817 7.188 1.00 51.50 83 TYR A O 1
ATOM 694 N N . MET A 1 89 ? -26.702 3.125 6.840 1.00 51.09 84 MET A N 1
ATOM 695 C CA . MET A 1 89 ? -27.105 1.748 6.503 1.00 49.75 84 MET A CA 1
ATOM 696 C C . MET A 1 89 ? -26.709 0.804 7.634 1.00 50.79 84 MET A C 1
ATOM 697 O O . MET A 1 89 ? -25.531 0.596 7.898 1.00 53.45 84 MET A O 1
ATOM 702 N N . SER A 1 90 ? -27.718 0.242 8.296 1.00 55.97 85 SER A N 1
ATOM 703 C CA . SER A 1 90 ? -27.564 -0.463 9.568 1.00 57.02 85 SER A CA 1
ATOM 704 C C . SER A 1 90 ? -26.560 -1.596 9.536 1.00 55.18 85 SER A C 1
ATOM 705 O O . SER A 1 90 ? -25.964 -1.885 10.544 1.00 55.70 85 SER A O 1
ATOM 708 N N . HIS A 1 91 ? -26.382 -2.254 8.399 1.00 51.67 86 HIS A N 1
ATOM 709 C CA . HIS A 1 91 ? -25.466 -3.376 8.349 1.00 53.93 86 HIS A CA 1
ATOM 710 C C . HIS A 1 91 ? -24.112 -3.080 7.712 1.00 55.15 86 HIS A C 1
ATOM 711 O O . HIS A 1 91 ? -23.363 -4.005 7.430 1.00 55.78 86 HIS A O 1
ATOM 718 N N . GLY A 1 92 ? -23.806 -1.811 7.464 1.00 53.03 87 GLY A N 1
ATOM 719 C CA . GLY A 1 92 ? -22.478 -1.414 6.998 1.00 52.80 87 GLY A CA 1
ATOM 720 C C . GLY A 1 92 ? -22.144 -1.855 5.582 1.00 50.85 87 GLY A C 1
ATOM 721 O O . GLY A 1 92 ? -23.025 -1.985 4.755 1.00 45.22 87 GLY A O 1
ATOM 722 N N . SER A 1 93 ? -20.859 -2.073 5.306 1.00 51.50 88 SER A N 1
ATOM 723 C CA . SER A 1 93 ? -20.410 -2.373 3.947 1.00 50.13 88 SER A CA 1
ATOM 724 C C . SER A 1 93 ? -20.755 -3.787 3.560 1.00 47.69 88 SER A C 1
ATOM 725 O O . SER A 1 93 ? -20.698 -4.723 4.343 1.00 46.49 88 SER A O 1
ATOM 728 N N . LEU A 1 94 ? -21.090 -3.938 2.309 1.00 48.22 89 LEU A N 1
ATOM 729 C CA . LEU A 1 94 ? -21.361 -5.243 1.784 1.00 48.15 89 LEU A CA 1
ATOM 730 C C . LEU A 1 94 ? -20.231 -6.214 2.082 1.00 47.61 89 LEU A C 1
ATOM 731 O O . LEU A 1 94 ? -20.462 -7.369 2.470 1.00 47.95 89 LEU A O 1
ATOM 736 N N . LEU A 1 95 ? -19.004 -5.753 1.887 1.00 45.03 90 LEU A N 1
ATOM 737 C CA . LEU A 1 95 ? -17.848 -6.593 2.097 1.00 45.18 90 LEU A CA 1
ATOM 738 C C . LEU A 1 95 ? -17.804 -7.136 3.529 1.00 48.21 90 LEU A C 1
ATOM 739 O O . LEU A 1 95 ? -17.547 -8.319 3.745 1.00 50.23 90 LEU A O 1
ATOM 744 N N . ASP A 1 96 ? -18.008 -6.263 4.512 1.00 52.74 91 ASP A N 1
ATOM 745 C CA . ASP A 1 96 ? -17.996 -6.695 5.920 1.00 57.73 91 ASP A CA 1
ATOM 746 C C . ASP A 1 96 ? -19.152 -7.625 6.255 1.00 58.63 91 ASP A C 1
ATOM 747 O O . ASP A 1 96 ? -19.008 -8.560 7.048 1.00 62.95 91 ASP A O 1
ATOM 752 N N . TYR A 1 97 ? -20.287 -7.368 5.622 1.00 59.43 92 TYR A N 1
ATOM 753 C CA . TYR A 1 97 ? -21.481 -8.174 5.788 1.00 57.50 92 TYR A CA 1
ATOM 754 C C . TYR A 1 97 ? -21.335 -9.571 5.164 1.00 57.59 92 TYR A C 1
ATOM 755 O O . TYR A 1 97 ? -21.687 -10.572 5.785 1.00 53.83 92 TYR A O 1
ATOM 764 N N . LEU A 1 98 ? -20.815 -9.647 3.942 1.00 54.11 93 LEU A N 1
ATOM 765 C CA . LEU A 1 98 ? -20.484 -10.951 3.351 1.00 51.28 93 LEU A CA 1
ATOM 766 C C . LEU A 1 98 ? -19.481 -11.738 4.204 1.00 54.19 93 LEU A C 1
ATOM 767 O O . LEU A 1 98 ? -19.577 -12.965 4.280 1.00 50.29 93 LEU A O 1
ATOM 772 N N . ARG A 1 99 ? -18.525 -11.044 4.823 1.00 53.55 94 ARG A N 1
ATOM 773 C CA . ARG A 1 99 ? -17.480 -11.722 5.590 1.00 64.10 94 ARG A CA 1
ATOM 774 C C . ARG A 1 99 ? -17.928 -12.385 6.903 1.00 70.43 94 ARG A C 1
ATOM 775 O O . ARG A 1 99 ? -17.086 -12.913 7.619 1.00 72.75 94 ARG A O 1
ATOM 783 N N . ASP A 1 100 ? -19.231 -12.371 7.200 1.00 82.80 95 ASP A N 1
ATOM 784 C CA . ASP A 1 100 ? -19.815 -13.171 8.299 1.00 90.91 95 ASP A CA 1
ATOM 785 C C . ASP A 1 100 ? -20.612 -14.411 7.853 1.00 100.91 95 ASP A C 1
ATOM 786 O O . ASP A 1 100 ? -21.145 -15.130 8.701 1.00 109.30 95 ASP A O 1
ATOM 791 N N . CYS A 1 101 ? -20.692 -14.651 6.539 1.00 106.64 96 CYS A N 1
ATOM 792 C CA . CYS A 1 101 ? -21.360 -15.832 5.952 1.00 101.76 96 CYS A CA 1
ATOM 793 C C . CYS A 1 101 ? -22.832 -15.917 6.315 1.00 95.46 96 CYS A C 1
ATOM 794 O O . CYS A 1 101 ? -23.590 -15.003 6.012 1.00 93.01 96 CYS A O 1
ATOM 797 N N . VAL A 1 106 ? -26.823 -17.637 4.451 1.00 94.85 101 VAL A N 1
ATOM 798 C CA . VAL A 1 106 ? -27.411 -17.011 3.271 1.00 91.41 101 VAL A CA 1
ATOM 799 C C . VAL A 1 106 ? -27.555 -18.060 2.167 1.00 91.54 101 VAL A C 1
ATOM 800 O O . VAL A 1 106 ? -26.985 -19.149 2.263 1.00 96.47 101 VAL A O 1
ATOM 804 N N . ASN A 1 107 ? -28.313 -17.717 1.127 1.00 88.97 102 ASN A N 1
ATOM 805 C CA . ASN A 1 107 ? -28.603 -18.621 0.004 1.00 78.92 102 ASN A CA 1
ATOM 806 C C . ASN A 1 107 ? -28.234 -17.960 -1.325 1.00 72.53 102 ASN A C 1
ATOM 807 O O . ASN A 1 107 ? -28.224 -16.737 -1.427 1.00 71.39 102 ASN A O 1
ATOM 812 N N . ALA A 1 108 ? -27.941 -18.765 -2.344 1.00 69.73 103 ALA A N 1
ATOM 813 C CA . ALA A 1 108 ? -27.474 -18.227 -3.643 1.00 68.92 103 ALA A CA 1
ATOM 814 C C . ALA A 1 108 ? -28.489 -17.288 -4.285 1.00 64.00 103 ALA A C 1
ATOM 815 O O . ALA A 1 108 ? -28.111 -16.365 -5.026 1.00 55.75 103 ALA A O 1
ATOM 817 N N . GLN A 1 109 ? -29.767 -17.529 -3.996 1.00 59.87 104 GLN A N 1
ATOM 818 C CA . GLN A 1 109 ? -30.838 -16.621 -4.396 1.00 61.48 104 GLN A CA 1
ATOM 819 C C . GLN A 1 109 ? -30.737 -15.239 -3.704 1.00 55.20 104 GLN A C 1
ATOM 820 O O . GLN A 1 109 ? -31.034 -14.198 -4.326 1.00 51.99 104 GLN A O 1
ATOM 826 N N . ALA A 1 110 ? -30.315 -15.229 -2.438 1.00 50.55 105 ALA A N 1
ATOM 827 C CA . ALA A 1 110 ? -30.121 -13.973 -1.697 1.00 52.96 105 ALA A CA 1
ATOM 828 C C . ALA A 1 110 ? -28.855 -13.231 -2.149 1.00 51.60 105 ALA A C 1
ATOM 829 O O . ALA A 1 110 ? -28.812 -11.994 -2.153 1.00 53.09 105 ALA A O 1
ATOM 831 N N . LEU A 1 111 ? -27.838 -13.999 -2.513 1.00 48.14 106 LEU A N 1
ATOM 832 C CA . LEU A 1 111 ? -26.623 -13.463 -3.086 1.00 46.69 106 LEU A CA 1
ATOM 833 C C . LEU A 1 111 ? -26.934 -12.901 -4.441 1.00 48.63 106 LEU A C 1
ATOM 834 O O . LEU A 1 111 ? -26.441 -11.839 -4.781 1.00 50.33 106 LEU A O 1
ATOM 839 N N . LEU A 1 112 ? -27.739 -13.612 -5.230 1.00 45.22 107 LEU A N 1
ATOM 840 C CA . LEU A 1 112 ? -28.198 -13.062 -6.507 1.00 49.82 107 LEU A CA 1
ATOM 841 C C . LEU A 1 112 ? -28.959 -11.736 -6.333 1.00 50.72 107 LEU A C 1
ATOM 842 O O . LEU A 1 112 ? -28.664 -10.760 -7.023 1.00 51.05 107 LEU A O 1
ATOM 847 N N . ASP A 1 113 ? -29.926 -11.703 -5.421 1.00 53.97 108 ASP A N 1
ATOM 848 C CA . ASP A 1 113 ? -30.695 -10.469 -5.125 1.00 55.14 108 ASP A CA 1
ATOM 849 C C . ASP A 1 113 ? -29.832 -9.240 -4.859 1.00 52.68 108 ASP A C 1
ATOM 850 O O . ASP A 1 113 ? -30.106 -8.136 -5.375 1.00 53.21 108 ASP A O 1
ATOM 855 N N . MET A 1 114 ? -28.819 -9.430 -4.022 1.00 49.57 109 MET A N 1
ATOM 856 C CA . MET A 1 114 ? -27.836 -8.394 -3.745 1.00 48.08 109 MET A CA 1
ATOM 857 C C . MET A 1 114 ? -27.125 -7.925 -4.993 1.00 47.30 109 MET A C 1
ATOM 858 O O . MET A 1 114 ? -27.004 -6.731 -5.213 1.00 49.91 109 MET A O 1
ATOM 863 N N . ALA A 1 115 ? -26.688 -8.852 -5.836 1.00 44.45 110 ALA A N 1
ATOM 864 C CA . ALA A 1 115 ? -26.015 -8.478 -7.089 1.00 45.49 110 ALA A CA 1
ATOM 865 C C . ALA A 1 115 ? -26.940 -7.659 -8.001 1.00 47.10 110 ALA A C 1
ATOM 866 O O . ALA A 1 115 ? -26.502 -6.683 -8.596 1.00 43.12 110 ALA A O 1
ATOM 868 N N . ALA A 1 116 ? -28.224 -8.046 -8.080 1.00 47.08 111 ALA A N 1
ATOM 869 C CA . ALA A 1 116 ? -29.211 -7.360 -8.939 1.00 45.22 111 ALA A CA 1
ATOM 870 C C . ALA A 1 116 ? -29.416 -5.911 -8.536 1.00 41.54 111 ALA A C 1
ATOM 871 O O . ALA A 1 116 ? -29.587 -5.039 -9.371 1.00 44.91 111 ALA A O 1
ATOM 873 N N . GLN A 1 117 ? -29.406 -5.679 -7.238 1.00 41.11 112 GLN A N 1
ATOM 874 C CA . GLN A 1 117 ? -29.589 -4.358 -6.684 1.00 40.04 112 GLN A CA 1
ATOM 875 C C . GLN A 1 117 ? -28.437 -3.442 -7.042 1.00 38.82 112 GLN A C 1
ATOM 876 O O . GLN A 1 117 ? -28.633 -2.253 -7.320 1.00 42.14 112 GLN A O 1
ATOM 882 N N . VAL A 1 118 ? -27.226 -3.983 -7.031 1.00 41.95 113 VAL A N 1
ATOM 883 C CA . VAL A 1 118 ? -26.084 -3.189 -7.442 1.00 40.52 113 VAL A CA 1
ATOM 884 C C . VAL A 1 118 ? -26.204 -2.858 -8.924 1.00 41.05 113 VAL A C 1
ATOM 885 O O . VAL A 1 118 ? -26.039 -1.713 -9.334 1.00 40.50 113 VAL A O 1
ATOM 889 N N . ALA A 1 119 ? -26.504 -3.871 -9.721 1.00 39.98 114 ALA A N 1
ATOM 890 C CA . ALA A 1 119 ? -26.650 -3.687 -11.158 1.00 44.70 114 ALA A CA 1
ATOM 891 C C . ALA A 1 119 ? -27.732 -2.646 -11.449 1.00 46.04 114 ALA A C 1
ATOM 892 O O . ALA A 1 119 ? -27.598 -1.791 -12.342 1.00 51.09 114 ALA A O 1
ATOM 894 N N . SER A 1 120 ? -28.798 -2.722 -10.670 1.00 44.54 115 SER A N 1
ATOM 895 C CA . SER A 1 120 ? -29.890 -1.791 -10.788 1.00 46.19 115 SER A CA 1
ATOM 896 C C . SER A 1 120 ? -29.418 -0.354 -10.577 1.00 44.22 115 SER A C 1
ATOM 897 O O . SER A 1 120 ? -29.671 0.506 -11.418 1.00 44.66 115 SER A O 1
ATOM 900 N N . GLY A 1 121 ? -28.698 -0.110 -9.480 1.00 42.89 116 GLY A N 1
ATOM 901 C CA . GLY A 1 121 ? -28.156 1.212 -9.194 1.00 43.11 116 GLY A CA 1
ATOM 902 C C . GLY A 1 121 ? -27.170 1.680 -10.247 1.00 42.95 116 GLY A C 1
ATOM 903 O O . GLY A 1 121 ? -27.193 2.817 -10.656 1.00 40.13 116 GLY A O 1
ATOM 904 N N . MET A 1 122 ? -26.297 0.792 -10.701 1.00 41.01 117 MET A N 1
ATOM 905 C CA . MET A 1 122 ? -25.388 1.126 -11.782 1.00 40.39 117 MET A CA 1
ATOM 906 C C . MET A 1 122 ? -26.085 1.477 -13.114 1.00 44.18 117 MET A C 1
ATOM 907 O O . MET A 1 122 ? -25.617 2.361 -13.884 1.00 45.43 117 MET A O 1
ATOM 912 N N . ALA A 1 123 ? -27.188 0.779 -13.380 1.00 43.88 118 ALA A N 1
ATOM 913 C CA . ALA A 1 123 ? -27.973 0.988 -14.594 1.00 43.38 118 ALA A CA 1
ATOM 914 C C . ALA A 1 123 ? -28.572 2.376 -14.611 1.00 44.10 118 ALA A C 1
ATOM 915 O O . ALA A 1 123 ? -28.554 3.052 -15.620 1.00 48.67 118 ALA A O 1
ATOM 917 N N . TYR A 1 124 ? -29.088 2.791 -13.468 1.00 43.84 119 TYR A N 1
ATOM 918 C CA . TYR A 1 124 ? -29.562 4.136 -13.288 1.00 43.63 119 TYR A CA 1
ATOM 919 C C . TYR A 1 124 ? -28.447 5.157 -13.529 1.00 45.24 119 TYR A C 1
ATOM 920 O O . TYR A 1 124 ? -28.622 6.096 -14.313 1.00 51.49 119 TYR A O 1
ATOM 929 N N . LEU A 1 125 ? -27.297 4.986 -12.875 1.00 48.01 120 LEU A N 1
ATOM 930 C CA . LEU A 1 125 ? -26.130 5.845 -13.148 1.00 46.96 120 LEU A CA 1
ATOM 931 C C . LEU A 1 125 ? -25.767 5.931 -14.615 1.00 49.80 120 LEU A C 1
ATOM 932 O O . LEU A 1 125 ? -25.633 7.027 -15.158 1.00 51.26 120 LEU A O 1
ATOM 937 N N . GLU A 1 126 ? -25.581 4.770 -15.233 1.00 52.80 121 GLU A N 1
ATOM 938 C CA . GLU A 1 126 ? -25.369 4.670 -16.684 1.00 54.92 121 GLU A CA 1
ATOM 939 C C . GLU A 1 126 ? -26.419 5.530 -17.373 1.00 60.11 121 GLU A C 1
ATOM 940 O O . GLU A 1 126 ? -26.072 6.455 -18.086 1.00 56.34 121 GLU A O 1
ATOM 946 N N . SER A 1 127 ? -27.704 5.299 -17.085 1.00 59.02 122 SER A N 1
ATOM 947 C CA . SER A 1 127 ? -28.751 6.007 -17.801 1.00 56.65 122 SER A CA 1
ATOM 948 C C . SER A 1 127 ? -28.626 7.526 -17.623 1.00 59.03 122 SER A C 1
ATOM 949 O O . SER A 1 127 ? -28.922 8.281 -18.538 1.00 65.37 122 SER A O 1
ATOM 952 N N . GLN A 1 128 ? -28.162 7.977 -16.465 1.00 59.04 123 GLN A N 1
ATOM 953 C CA . GLN A 1 128 ? -28.023 9.425 -16.214 1.00 56.62 123 GLN A CA 1
ATOM 954 C C . GLN A 1 128 ? -26.691 9.989 -16.710 1.00 51.38 123 GLN A C 1
ATOM 955 O O . GLN A 1 128 ? -26.338 11.113 -16.384 1.00 49.81 123 GLN A O 1
ATOM 961 N N . ASN A 1 129 ? -25.966 9.186 -17.479 1.00 58.49 124 ASN A N 1
ATOM 962 C CA . ASN A 1 129 ? -24.645 9.517 -18.009 1.00 59.09 124 ASN A CA 1
ATOM 963 C C . ASN A 1 129 ? -23.578 9.823 -16.974 1.00 59.56 124 ASN A C 1
ATOM 964 O O . ASN A 1 129 ? -22.798 10.772 -17.120 1.00 56.90 124 ASN A O 1
ATOM 969 N N . PHE A 1 130 ? -23.535 8.990 -15.932 1.00 50.73 125 PHE A N 1
ATOM 970 C CA . PHE A 1 130 ? -22.429 9.007 -14.999 1.00 52.31 125 PHE A CA 1
ATOM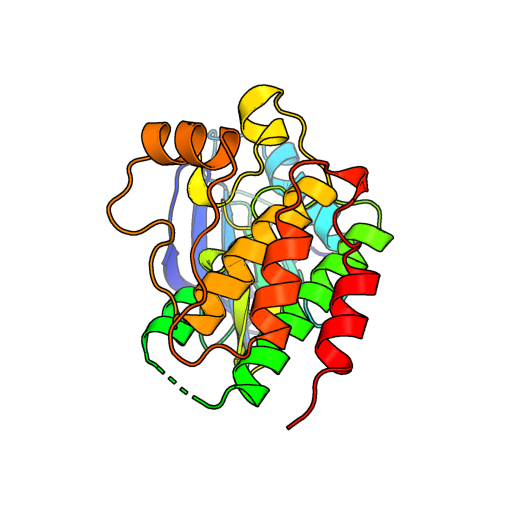 971 C C . PHE A 1 130 ? -21.693 7.673 -15.075 1.00 53.75 125 PHE A C 1
ATOM 972 O O . PHE A 1 130 ? -22.200 6.709 -15.637 1.00 49.53 125 PHE A O 1
ATOM 980 N N . ILE A 1 131 ? -20.472 7.694 -14.534 1.00 49.89 126 ILE A N 1
ATOM 981 C CA . ILE A 1 131 ? -19.572 6.551 -14.347 1.00 54.70 126 ILE A CA 1
ATOM 982 C C . ILE A 1 131 ? -19.253 6.532 -12.854 1.00 47.55 126 ILE A C 1
ATOM 983 O O . ILE A 1 131 ? -19.349 7.551 -12.176 1.00 53.11 126 ILE A O 1
ATOM 988 N N . HIS A 1 132 ? -18.907 5.371 -12.332 1.00 46.61 127 HIS A N 1
ATOM 989 C CA . HIS A 1 132 ? -18.549 5.235 -10.937 1.00 45.75 127 HIS A CA 1
ATOM 990 C C . HIS A 1 132 ? -17.060 5.467 -10.751 1.00 47.12 127 HIS A C 1
ATOM 991 O O . HIS A 1 132 ? -16.654 6.380 -10.003 1.00 51.63 127 HIS A O 1
ATOM 998 N N . ARG A 1 133 ? -16.274 4.616 -11.417 1.00 45.13 128 ARG A N 1
ATOM 999 C CA . ARG A 1 133 ? -14.813 4.679 -11.494 1.00 52.93 128 ARG A CA 1
ATOM 1000 C C . ARG A 1 133 ? -14.113 3.914 -10.338 1.00 48.83 128 ARG A C 1
ATOM 1001 O O . ARG A 1 133 ? -12.905 3.692 -10.371 1.00 52.24 128 ARG A O 1
ATOM 1009 N N . ASP A 1 134 ? -14.877 3.465 -9.352 1.00 48.77 129 ASP A N 1
ATOM 1010 C CA . ASP A 1 134 ? -14.323 2.804 -8.151 1.00 49.85 129 ASP A CA 1
ATOM 1011 C C . ASP A 1 134 ? -15.294 1.763 -7.565 1.00 48.18 129 ASP A C 1
ATOM 1012 O O . ASP A 1 134 ? -15.410 1.593 -6.316 1.00 42.29 129 ASP A O 1
ATOM 1017 N N . LEU A 1 135 ? -16.004 1.073 -8.458 1.00 43.53 130 LEU A N 1
ATOM 1018 C CA . LEU A 1 135 ? -16.991 0.081 -8.017 1.00 46.81 130 LEU A CA 1
ATOM 1019 C C . LEU A 1 135 ? -16.296 -1.135 -7.377 1.00 45.87 130 LEU A C 1
ATOM 1020 O O . LEU A 1 135 ? -15.319 -1.628 -7.913 1.00 48.20 130 LEU A O 1
ATOM 1025 N N . ALA A 1 136 ? -16.809 -1.596 -6.233 1.00 43.41 131 ALA A N 1
ATOM 1026 C CA . ALA A 1 136 ? -16.183 -2.659 -5.434 1.00 43.16 131 ALA A CA 1
ATOM 1027 C C . ALA A 1 136 ? -17.092 -2.936 -4.247 1.00 43.22 131 ALA A C 1
ATOM 1028 O O . ALA A 1 136 ? -17.775 -2.033 -3.798 1.00 40.11 131 ALA A O 1
ATOM 1030 N N . ALA A 1 137 ? -17.082 -4.154 -3.707 1.00 44.54 132 ALA A N 1
ATOM 1031 C CA . ALA A 1 137 ? -17.971 -4.490 -2.578 1.00 46.20 132 ALA A CA 1
ATOM 1032 C C . ALA A 1 137 ? -17.785 -3.590 -1.342 1.00 48.25 132 ALA A C 1
ATOM 1033 O O . ALA A 1 137 ? -18.767 -3.324 -0.609 1.00 41.99 132 ALA A O 1
ATOM 1035 N N . ARG A 1 138 ? -16.552 -3.116 -1.116 1.00 49.91 133 ARG A N 1
ATOM 1036 C CA . ARG A 1 138 ? -16.267 -2.150 -0.021 1.00 51.16 133 ARG A CA 1
ATOM 1037 C C . ARG A 1 138 ? -17.057 -0.845 -0.138 1.00 49.24 133 ARG A C 1
ATOM 1038 O O . ARG A 1 138 ? -17.265 -0.156 0.864 1.00 44.41 133 ARG A O 1
ATOM 1046 N N . ASN A 1 139 ? -17.487 -0.525 -1.362 1.00 45.00 134 ASN A N 1
ATOM 1047 C CA . ASN A 1 139 ? -18.200 0.716 -1.678 1.00 45.74 134 ASN A CA 1
ATOM 1048 C C . ASN A 1 139 ? -19.730 0.582 -1.773 1.00 45.17 134 ASN A C 1
ATOM 1049 O O . ASN A 1 139 ? -20.415 1.539 -2.133 1.00 54.33 134 ASN A O 1
ATOM 1054 N N . CYS A 1 140 ? -20.258 -0.601 -1.479 1.00 41.90 135 CYS A N 1
ATOM 1055 C CA . CYS A 1 140 ? -21.707 -0.840 -1.410 1.00 42.67 135 CYS A CA 1
ATOM 1056 C C . CYS A 1 140 ? -22.111 -1.050 0.040 1.00 45.03 135 CYS A C 1
ATOM 1057 O O . CYS A 1 140 ? -21.314 -1.549 0.829 1.00 50.25 135 CYS A O 1
ATOM 1060 N N . LEU A 1 141 ? -23.326 -0.630 0.390 1.00 45.32 136 LEU A N 1
ATOM 1061 C CA . LEU A 1 141 ? -23.806 -0.669 1.775 1.00 46.11 136 LEU A CA 1
ATOM 1062 C C . LEU A 1 141 ? -25.066 -1.537 1.955 1.00 47.82 136 LEU A C 1
ATOM 1063 O O . LEU A 1 141 ? -25.936 -1.596 1.074 1.00 45.14 136 LEU A O 1
ATOM 1068 N N . VAL A 1 142 ? -25.190 -2.167 3.121 1.00 40.67 137 VAL A N 1
ATOM 1069 C CA . VAL A 1 142 ? -26.320 -3.034 3.362 1.00 43.41 137 VAL A CA 1
ATOM 1070 C C . VAL A 1 142 ? -27.202 -2.472 4.491 1.00 47.84 137 VAL A C 1
ATOM 1071 O O . VAL A 1 142 ? -26.685 -2.071 5.559 1.00 45.54 137 VAL A O 1
ATOM 1075 N N . GLY A 1 143 ? -28.519 -2.434 4.240 1.00 46.74 138 GLY A N 1
ATOM 1076 C CA . GLY A 1 143 ? -29.518 -2.115 5.276 1.00 45.59 138 GLY A CA 1
ATOM 1077 C C . GLY A 1 143 ? -30.389 -3.320 5.659 1.00 49.03 138 GLY A C 1
ATOM 1078 O O . GLY A 1 143 ? -29.995 -4.498 5.495 1.00 45.38 138 GLY A O 1
ATOM 1079 N N . GLU A 1 144 ? -31.585 -3.039 6.164 1.00 48.89 139 GLU A N 1
ATOM 1080 C CA . GLU A 1 144 ? -32.517 -4.113 6.558 1.00 52.56 139 GLU A CA 1
ATOM 1081 C C . GLU A 1 144 ? -33.167 -4.752 5.352 1.00 51.72 139 GLU A C 1
ATOM 1082 O O . GLU A 1 144 ? -33.273 -4.137 4.291 1.00 49.45 139 GLU A O 1
ATOM 1088 N N . ASN A 1 145 ? -33.644 -5.984 5.534 1.00 56.37 140 ASN A N 1
ATOM 1089 C CA . ASN A 1 145 ? -34.366 -6.707 4.484 1.00 61.18 140 ASN A CA 1
ATOM 1090 C C . ASN A 1 145 ? -33.443 -6.924 3.285 1.00 58.23 140 ASN A C 1
ATOM 1091 O O . ASN A 1 145 ? -33.888 -6.912 2.141 1.00 59.49 140 ASN A O 1
ATOM 1096 N N . ASN A 1 146 ? -32.156 -7.117 3.550 1.00 58.41 141 ASN A N 1
ATOM 1097 C CA . ASN A 1 146 ? -31.194 -7.404 2.490 1.00 61.95 141 ASN A CA 1
ATOM 1098 C C . ASN A 1 146 ? -31.128 -6.307 1.411 1.00 55.90 141 ASN A C 1
ATOM 1099 O O . ASN A 1 146 ? -30.766 -6.582 0.268 1.00 58.89 141 ASN A O 1
ATOM 1104 N N . VAL A 1 147 ? -31.465 -5.066 1.770 1.00 48.67 142 VAL A N 1
ATOM 1105 C CA . VAL A 1 147 ? -31.397 -3.945 0.818 1.00 47.16 142 VAL A CA 1
ATOM 1106 C C . VAL A 1 147 ? -29.933 -3.573 0.605 1.00 43.81 142 VAL A C 1
ATOM 1107 O O . VAL A 1 147 ? -29.187 -3.448 1.558 1.00 46.71 142 VAL A O 1
ATOM 1111 N N . VAL A 1 148 ? -29.526 -3.406 -0.646 1.00 46.99 143 VAL A N 1
ATOM 1112 C CA . VAL A 1 148 ? -28.138 -3.032 -0.969 1.00 43.52 143 VAL A CA 1
ATOM 1113 C C . VAL A 1 148 ? -28.1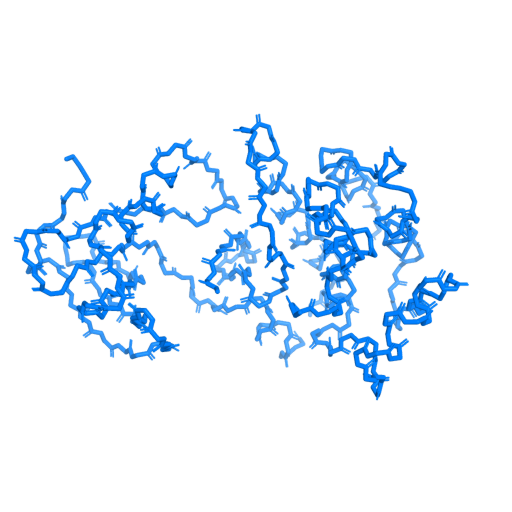28 -1.738 -1.761 1.00 42.16 143 VAL A C 1
ATOM 1114 O O . VAL A 1 148 ? -28.942 -1.555 -2.652 1.00 47.32 143 VAL A O 1
ATOM 1118 N N . LYS A 1 149 ? -27.201 -0.851 -1.425 1.00 45.52 144 LYS A N 1
ATOM 1119 C CA . LYS A 1 149 ? -27.056 0.423 -2.098 1.00 48.18 144 LYS A CA 1
ATOM 1120 C C . LYS A 1 149 ? -25.604 0.706 -2.484 1.00 49.19 144 LYS A C 1
ATOM 1121 O O . LYS A 1 149 ? -24.675 0.423 -1.721 1.00 47.61 144 LYS A O 1
ATOM 1127 N N . VAL A 1 150 ? -25.432 1.252 -3.688 1.00 43.32 145 VAL A N 1
ATOM 1128 C CA . VAL A 1 150 ? -24.128 1.635 -4.190 1.00 45.84 145 VAL A CA 1
ATOM 1129 C C . VAL A 1 150 ? -23.778 3.009 -3.640 1.00 46.71 145 VAL A C 1
ATOM 1130 O O . VAL A 1 150 ? -24.586 3.928 -3.727 1.00 46.38 145 VAL A O 1
ATOM 1134 N N . ALA A 1 151 ? -22.561 3.148 -3.128 1.00 43.73 146 ALA A N 1
ATOM 1135 C CA . ALA A 1 151 ? -22.043 4.413 -2.658 1.00 47.78 146 ALA A CA 1
ATOM 1136 C C . ALA A 1 151 ? -20.645 4.595 -3.256 1.00 49.18 146 ALA A C 1
ATOM 1137 O O . ALA A 1 151 ? -20.166 3.729 -4.002 1.00 50.24 146 ALA A O 1
ATOM 1139 N N . ASP A 1 152 ? -20.016 5.720 -2.938 1.00 50.94 147 ASP A N 1
ATOM 1140 C CA . ASP A 1 152 ? -18.653 6.055 -3.395 1.00 53.76 147 ASP A CA 1
ATOM 1141 C C . ASP A 1 152 ? -17.881 6.758 -2.277 1.00 56.93 147 ASP A C 1
ATOM 1142 O O . ASP A 1 152 ? -18.089 7.954 -2.030 1.00 61.50 147 ASP A O 1
ATOM 1147 N N . PHE A 1 153 ? -17.004 6.028 -1.597 1.00 55.95 148 PHE A N 1
ATOM 1148 C CA . PHE A 1 153 ? -16.233 6.619 -0.507 1.00 64.84 148 PHE A CA 1
ATOM 1149 C C . PHE A 1 153 ? -14.900 7.189 -1.009 1.00 74.59 148 PHE A C 1
ATOM 1150 O O . PHE A 1 153 ? -14.725 8.407 -1.006 1.00 81.78 148 PHE A O 1
ATOM 1158 N N . GLY A 1 154 ? -13.970 6.330 -1.441 1.00 84.02 149 GLY A N 1
ATOM 1159 C CA . GLY A 1 154 ? -12.635 6.789 -1.857 1.00 72.73 149 GLY A CA 1
ATOM 1160 N N . PHE A 1 172 ? -3.913 1.562 -8.907 1.00 88.65 167 PHE A N 1
ATOM 1161 C CA . PHE A 1 172 ? -4.758 1.177 -7.776 1.00 90.13 167 PHE A CA 1
ATOM 1162 C C . PHE A 1 172 ? -6.252 1.560 -7.996 1.00 81.19 167 PHE A C 1
ATOM 1163 O O . PHE A 1 172 ? -6.549 2.603 -8.611 1.00 80.78 167 PHE A O 1
ATOM 1171 N N . PRO A 1 173 ? -7.201 0.703 -7.536 1.00 64.60 168 PRO A N 1
ATOM 1172 C CA . PRO A 1 173 ? -7.018 -0.666 -7.042 1.00 63.81 168 PRO A CA 1
ATOM 1173 C C . PRO A 1 173 ? -6.942 -1.576 -8.240 1.00 54.37 168 PRO A C 1
ATOM 1174 O O . PRO A 1 173 ? -7.933 -1.741 -8.942 1.00 49.80 168 PRO A O 1
ATOM 1178 N N . ILE A 1 174 ? -5.747 -2.101 -8.486 1.00 51.43 169 ILE A N 1
ATOM 1179 C CA . ILE A 1 174 ? -5.428 -2.871 -9.690 1.00 51.49 169 ILE A CA 1
ATOM 1180 C C . ILE A 1 174 ? -6.396 -4.005 -9.962 1.00 47.71 169 ILE A C 1
ATOM 1181 O O . ILE A 1 174 ? -6.847 -4.164 -11.093 1.00 56.60 169 ILE A O 1
ATOM 1186 N N . LYS A 1 175 ? -6.716 -4.765 -8.919 1.00 49.32 170 LYS A N 1
ATOM 1187 C CA . LYS A 1 175 ? -7.527 -6.016 -9.015 1.00 48.08 170 LYS A CA 1
ATOM 1188 C C . LYS A 1 175 ? -9.005 -5.829 -9.396 1.00 47.42 170 LYS A C 1
ATOM 1189 O O . LYS A 1 175 ? -9.670 -6.803 -9.767 1.00 45.20 170 LYS A O 1
ATOM 1195 N N . TRP A 1 176 ? -9.501 -4.588 -9.327 1.00 44.79 171 TRP A N 1
ATOM 1196 C CA . TRP A 1 176 ? -10.856 -4.229 -9.793 1.00 43.33 171 TRP A CA 1
ATOM 1197 C C . TRP A 1 176 ? -10.857 -3.454 -11.104 1.00 43.69 171 TRP A C 1
ATOM 1198 O O . TRP A 1 176 ? -11.920 -3.217 -11.663 1.00 45.94 171 TRP A O 1
ATOM 1209 N N . THR A 1 177 ? -9.672 -3.091 -11.612 1.00 46.21 172 THR A N 1
ATOM 1210 C CA . THR A 1 177 ? -9.550 -2.147 -12.715 1.00 46.02 172 THR A CA 1
ATOM 1211 C C . THR A 1 177 ? -9.297 -2.859 -14.037 1.00 44.40 172 THR A C 1
ATOM 1212 O O . THR A 1 177 ? -8.320 -3.612 -14.178 1.00 46.80 172 THR A O 1
ATOM 1216 N N . ALA A 1 178 ? -10.154 -2.569 -15.016 1.00 42.37 173 ALA A N 1
ATOM 1217 C CA . ALA A 1 178 ? -10.089 -3.192 -16.338 1.00 40.81 173 ALA A CA 1
ATOM 1218 C C . ALA A 1 178 ? -8.789 -2.865 -17.030 1.00 40.62 173 ALA A C 1
ATOM 1219 O O . ALA A 1 178 ? -8.273 -1.773 -16.867 1.00 41.19 173 ALA A O 1
ATOM 1221 N N . PRO A 1 179 ? -8.263 -3.786 -17.834 1.00 43.41 174 PRO A N 1
ATOM 1222 C CA . PRO A 1 179 ? -6.983 -3.623 -18.556 1.00 44.52 174 PRO A CA 1
ATOM 1223 C C . PRO A 1 179 ? -6.739 -2.305 -19.312 1.00 44.26 174 PRO A C 1
ATOM 1224 O O . PRO A 1 179 ? -5.642 -1.751 -19.212 1.00 41.85 174 PRO A O 1
ATOM 1228 N N . GLU A 1 180 ? -7.721 -1.859 -20.094 1.00 43.10 175 GLU A N 1
ATOM 1229 C CA . GLU A 1 180 ? -7.627 -0.595 -20.821 1.00 44.72 175 GLU A CA 1
ATOM 1230 C C . GLU A 1 180 ? -7.577 0.599 -19.884 1.00 47.55 175 GLU A C 1
ATOM 1231 O O . GLU A 1 180 ? -7.075 1.676 -20.246 1.00 49.79 175 GLU A O 1
ATOM 1237 N N . ALA A 1 181 ? -8.114 0.422 -18.688 1.00 47.07 176 ALA A N 1
ATOM 1238 C CA . ALA A 1 181 ? -8.080 1.478 -17.701 1.00 45.56 176 ALA A CA 1
ATOM 1239 C C . ALA A 1 181 ? -6.715 1.538 -17.078 1.00 45.94 176 ALA A C 1
ATOM 1240 O O . ALA A 1 181 ? -6.186 2.628 -16.827 1.00 52.56 176 ALA A O 1
ATOM 1242 N N . ILE A 1 182 ? -6.139 0.384 -16.781 1.00 43.34 177 ILE A N 1
ATOM 1243 C CA . ILE A 1 182 ? -4.777 0.366 -16.268 1.00 48.16 177 ILE A CA 1
ATOM 1244 C C . ILE A 1 182 ? -3.785 0.883 -17.328 1.00 52.19 177 ILE A C 1
ATOM 1245 O O . ILE A 1 182 ? -2.911 1.683 -17.013 1.00 52.81 177 ILE A O 1
ATOM 1250 N N . SER A 1 183 ? -3.946 0.444 -18.574 1.00 54.22 178 SER A N 1
ATOM 1251 C CA . SER A 1 183 ? -2.962 0.713 -19.615 1.00 54.66 178 SER A CA 1
ATOM 1252 C C . SER A 1 183 ? -3.071 2.125 -20.237 1.00 56.67 178 SER A C 1
ATOM 1253 O O . SER A 1 183 ? -2.042 2.759 -20.482 1.00 49.16 178 SER A O 1
ATOM 1256 N N . TYR A 1 184 ? -4.292 2.585 -20.514 1.00 54.30 179 TYR A N 1
ATOM 1257 C CA . TYR A 1 184 ? -4.517 3.829 -21.259 1.00 55.68 179 TYR A CA 1
ATOM 1258 C C . TYR A 1 184 ? -5.234 4.895 -20.444 1.00 53.65 179 TYR A C 1
ATOM 1259 O O . TYR A 1 184 ? -5.569 5.953 -20.977 1.00 47.58 179 TYR A O 1
ATOM 1268 N N . ASN A 1 185 ? -5.475 4.626 -19.163 1.00 51.63 180 ASN A N 1
ATOM 1269 C CA . ASN A 1 185 ? -6.331 5.489 -18.347 1.00 52.58 180 ASN A CA 1
ATOM 1270 C C . ASN A 1 185 ? -7.719 5.714 -19.002 1.00 52.25 180 ASN A C 1
ATOM 1271 O O . ASN A 1 185 ? -8.349 6.794 -18.895 1.00 48.34 180 ASN A O 1
ATOM 1276 N N . ARG A 1 186 ? -8.190 4.676 -19.678 1.00 49.17 181 ARG A N 1
ATOM 1277 C CA . ARG A 1 186 ? -9.450 4.713 -20.381 1.00 51.72 181 ARG A CA 1
ATOM 1278 C C . ARG A 1 186 ? -10.564 4.156 -19.480 1.00 50.70 181 ARG A C 1
ATOM 1279 O O . ARG A 1 186 ? -10.967 2.997 -19.586 1.00 47.78 181 ARG A O 1
ATOM 1287 N N . PHE A 1 187 ? -11.067 5.012 -18.599 1.00 49.29 182 PHE A N 1
ATOM 1288 C CA . PHE A 1 187 ? -12.189 4.662 -17.748 1.00 49.94 182 PHE A CA 1
ATOM 1289 C C . PHE A 1 187 ? -13.489 4.973 -18.450 1.00 52.29 182 PHE A C 1
ATOM 1290 O O . PHE A 1 187 ? -13.593 5.929 -19.199 1.00 56.74 182 PHE A O 1
ATOM 1298 N N . SER A 1 188 ? -14.475 4.127 -18.238 1.00 50.14 183 SER A N 1
ATOM 1299 C CA . SER A 1 188 ? -15.748 4.276 -18.903 1.00 53.55 183 SER A CA 1
ATOM 1300 C C . SER A 1 188 ? -16.728 3.433 -18.137 1.00 49.97 183 SER A C 1
ATOM 1301 O O . SER A 1 188 ? -16.366 2.791 -17.137 1.00 47.01 183 SER A O 1
ATOM 1304 N N . ILE A 1 189 ? -17.959 3.418 -18.622 1.00 46.64 184 ILE A N 1
ATOM 1305 C CA . ILE A 1 189 ? -18.988 2.612 -18.011 1.00 46.24 184 ILE A CA 1
ATOM 1306 C C . ILE A 1 189 ? -18.681 1.142 -18.233 1.00 46.26 184 ILE A C 1
ATOM 1307 O O . ILE A 1 189 ? -19.132 0.290 -17.472 1.00 49.07 184 ILE A O 1
ATOM 1312 N N . LYS A 1 190 ? -17.894 0.839 -19.261 1.00 46.18 185 LYS A N 1
ATOM 1313 C CA . LYS A 1 190 ? -17.497 -0.545 -19.528 1.00 50.04 185 LYS A CA 1
ATOM 1314 C C . LYS A 1 190 ? -16.366 -0.970 -18.635 1.00 42.35 185 LYS A C 1
AT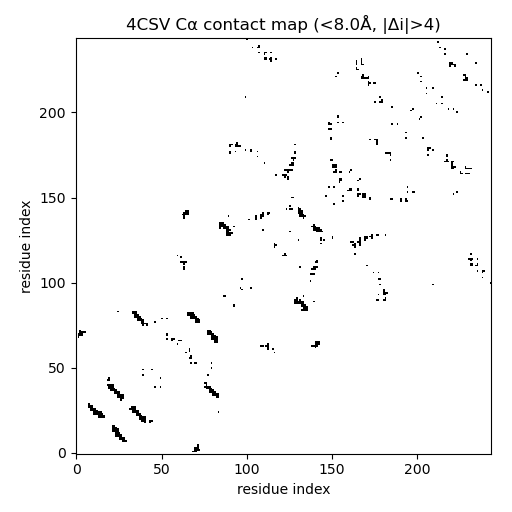OM 1315 O O . L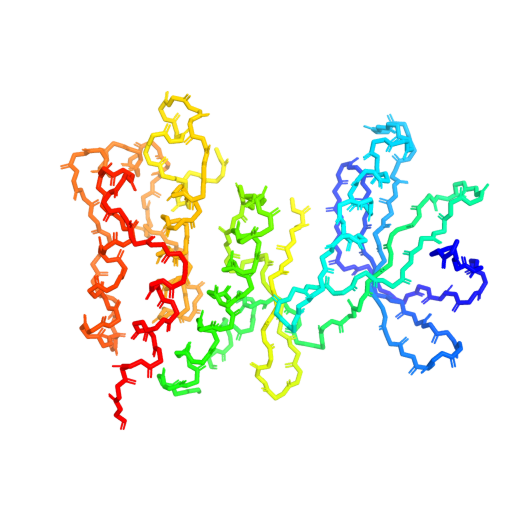YS A 1 190 ? -16.250 -2.136 -18.309 1.00 45.32 185 LYS A O 1
ATOM 1321 N N . SER A 1 191 ? -15.515 -0.047 -18.232 1.00 45.02 186 SER A N 1
ATOM 1322 C CA . SER A 1 191 ? -14.559 -0.398 -17.208 1.00 44.74 186 SER A CA 1
ATOM 1323 C C . SER A 1 191 ? -15.319 -0.641 -15.884 1.00 43.76 186 SER A C 1
ATOM 1324 O O . SER A 1 191 ? -14.900 -1.453 -15.073 1.00 43.89 186 SER A O 1
ATOM 1327 N N . ASP A 1 192 ? -16.433 0.056 -15.659 1.00 45.76 187 ASP A N 1
ATOM 1328 C CA . ASP A 1 192 ? -17.287 -0.260 -14.487 1.00 45.70 187 ASP A CA 1
ATOM 1329 C C . ASP A 1 192 ? -17.899 -1.671 -14.538 1.00 43.59 187 ASP A C 1
ATOM 1330 O O . ASP A 1 192 ? -18.066 -2.309 -13.505 1.00 44.51 187 ASP A O 1
ATOM 1335 N N . VAL A 1 193 ? -18.249 -2.129 -15.735 1.00 41.37 188 VAL A N 1
ATOM 1336 C CA . VAL A 1 193 ? -18.806 -3.439 -15.925 1.00 39.90 188 VAL A CA 1
ATOM 1337 C C . VAL A 1 193 ? -17.767 -4.492 -15.593 1.00 39.86 188 VAL A C 1
ATOM 1338 O O . VAL A 1 193 ? -18.082 -5.494 -14.960 1.00 35.30 188 VAL A O 1
ATOM 1342 N N . TRP A 1 194 ? -16.520 -4.239 -15.973 1.00 38.98 189 TRP A N 1
ATOM 1343 C CA . TRP A 1 194 ? -15.421 -5.079 -15.526 1.00 40.19 189 TRP A CA 1
ATOM 1344 C C . TRP A 1 194 ? -15.395 -5.217 -14.011 1.00 39.05 189 TRP A C 1
ATOM 1345 O O . TRP A 1 194 ? -15.333 -6.321 -13.502 1.00 38.97 189 TRP A O 1
ATOM 1356 N N . ALA A 1 195 ? -15.402 -4.091 -13.308 1.00 36.81 190 ALA A N 1
ATOM 1357 C CA . ALA A 1 195 ? -15.355 -4.085 -11.837 1.00 38.17 190 ALA A CA 1
ATOM 1358 C C . ALA A 1 195 ? -16.576 -4.787 -11.197 1.00 36.80 190 ALA A C 1
ATOM 1359 O O . ALA A 1 195 ? -16.462 -5.411 -10.151 1.00 39.67 190 ALA A O 1
ATOM 1361 N N . PHE A 1 196 ? -17.727 -4.726 -11.857 1.00 37.00 191 PHE A N 1
ATOM 1362 C CA . PHE A 1 196 ? -18.909 -5.425 -11.378 1.00 38.31 191 PHE A CA 1
ATOM 1363 C C . PHE A 1 196 ? -18.720 -6.941 -11.503 1.00 38.73 191 PHE A C 1
ATOM 1364 O O . PHE A 1 196 ? -19.265 -7.702 -10.703 1.00 36.83 191 PHE A O 1
ATOM 1372 N N . GLY A 1 197 ? -17.954 -7.391 -12.495 1.00 39.45 192 GLY A N 1
ATOM 1373 C CA . GLY A 1 197 ? -17.632 -8.801 -12.586 1.00 37.52 192 GLY A CA 1
ATOM 1374 C C . GLY A 1 197 ? -16.828 -9.244 -11.370 1.00 39.36 192 GLY A C 1
ATOM 1375 O O . GLY A 1 197 ? -17.094 -10.294 -10.779 1.00 39.76 192 GLY A O 1
ATOM 1376 N N . ILE A 1 198 ? -15.847 -8.429 -10.990 1.00 37.79 193 ILE A N 1
ATOM 1377 C CA . ILE A 1 198 ? -15.014 -8.703 -9.816 1.00 37.07 193 ILE A CA 1
ATOM 1378 C C . ILE A 1 198 ? -15.880 -8.700 -8.537 1.00 41.31 193 ILE A C 1
ATOM 1379 O O . ILE A 1 198 ? -15.775 -9.591 -7.691 1.00 39.71 193 ILE A O 1
ATOM 1384 N N . LEU A 1 199 ? -16.757 -7.709 -8.425 1.00 39.66 194 LEU A N 1
ATOM 1385 C CA . LEU A 1 199 ? -17.701 -7.606 -7.307 1.00 40.40 194 LEU A CA 1
ATOM 1386 C C . LEU A 1 199 ? -18.621 -8.793 -7.184 1.00 40.42 194 LEU A C 1
ATOM 1387 O O . LEU A 1 199 ? -18.955 -9.206 -6.072 1.00 41.05 194 LEU A O 1
ATOM 1392 N N . LEU A 1 200 ? -19.103 -9.275 -8.323 1.00 40.21 195 LEU A N 1
ATOM 1393 C CA . LEU A 1 200 ? -19.859 -10.513 -8.393 1.00 42.47 195 LEU A CA 1
ATOM 1394 C C . LEU A 1 200 ? -19.065 -11.658 -7.804 1.00 40.14 195 LEU A C 1
ATOM 1395 O O . LEU A 1 200 ? -19.623 -12.516 -7.105 1.00 41.09 195 LEU A O 1
ATOM 1400 N N . TRP A 1 201 ? -17.763 -11.694 -8.095 1.00 39.54 196 TRP A N 1
ATOM 1401 C CA . TRP A 1 201 ? -16.866 -12.746 -7.570 1.00 38.99 196 TRP A CA 1
ATOM 1402 C C . TRP A 1 201 ? -16.699 -12.634 -6.034 1.00 45.23 196 TRP A C 1
ATOM 1403 O O . TRP A 1 201 ? -16.772 -13.650 -5.319 1.00 41.13 196 TRP A O 1
ATOM 1414 N N . GLU A 1 202 ? -16.503 -11.405 -5.535 1.00 44.67 197 GLU A N 1
ATOM 1415 C CA . GLU A 1 202 ? -16.427 -11.146 -4.094 1.00 43.62 197 GLU A CA 1
ATOM 1416 C C . GLU A 1 202 ? -17.720 -11.594 -3.409 1.00 43.66 197 GLU A C 1
ATOM 1417 O O . GLU A 1 202 ? -17.677 -12.150 -2.335 1.00 51.81 197 GLU A O 1
ATOM 1423 N N . ILE A 1 203 ? -18.865 -11.320 -4.022 1.00 39.11 198 ILE A N 1
ATOM 1424 C CA . ILE A 1 203 ? -20.181 -11.717 -3.473 1.00 40.49 198 ILE A CA 1
ATOM 1425 C C . ILE A 1 203 ? -20.272 -13.243 -3.323 1.00 42.92 198 ILE A C 1
ATOM 1426 O O . ILE A 1 203 ? -20.554 -13.771 -2.235 1.00 48.58 198 ILE A O 1
ATOM 1431 N N . PHE A 1 204 ? -19.968 -13.943 -4.410 1.00 44.86 199 PHE A N 1
ATOM 1432 C CA . PHE A 1 204 ? -20.097 -15.377 -4.427 1.00 44.18 199 PHE A CA 1
ATOM 1433 C C . PHE A 1 204 ? -18.950 -16.117 -3.782 1.00 48.61 199 PHE A C 1
ATOM 1434 O O . PHE A 1 204 ? -19.008 -17.323 -3.729 1.00 51.10 199 PHE A O 1
ATOM 1442 N N . THR A 1 205 ? -17.940 -15.401 -3.265 1.00 52.51 200 THR A N 1
ATOM 1443 C CA . THR A 1 205 ? -16.891 -15.991 -2.419 1.00 50.11 200 THR A CA 1
ATOM 1444 C C . THR A 1 205 ? -17.041 -15.586 -0.969 1.00 52.12 200 THR A C 1
ATOM 1445 O O . THR A 1 205 ? -16.192 -15.928 -0.151 1.00 56.94 200 THR A O 1
ATOM 1449 N N . TYR A 1 206 ? -18.108 -14.856 -0.643 1.00 54.94 201 TYR A N 1
ATOM 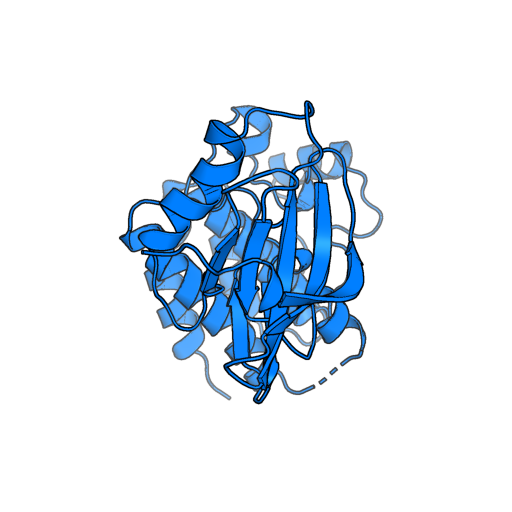1450 C CA . TYR A 1 206 ? -18.292 -14.319 0.710 1.00 56.37 201 TYR A CA 1
ATOM 1451 C C . TYR A 1 206 ? -17.164 -13.382 1.129 1.00 52.02 201 TYR A C 1
ATOM 1452 O O . TYR A 1 206 ? -16.735 -13.343 2.295 1.00 54.59 201 TYR A O 1
ATOM 1461 N N . GLY A 1 207 ? -16.712 -12.585 0.173 1.00 49.14 202 GLY A N 1
ATOM 1462 C CA . GLY A 1 207 ? -15.821 -11.461 0.459 1.00 49.06 202 GLY A CA 1
ATOM 1463 C C . GLY A 1 207 ? -14.338 -11.765 0.502 1.00 51.95 202 GLY A C 1
ATOM 1464 O O . GLY A 1 207 ? -13.568 -11.050 1.157 1.00 51.01 202 GLY A O 1
ATOM 1465 N N . GLN A 1 208 ? -13.909 -12.800 -0.206 1.00 53.23 203 GLN A N 1
ATOM 1466 C CA . GLN A 1 208 ? -12.478 -13.027 -0.325 1.00 55.93 203 GLN A CA 1
ATOM 1467 C C . GLN A 1 208 ? -11.806 -11.962 -1.174 1.00 54.21 203 GLN A C 1
ATOM 1468 O O . GLN A 1 208 ? -12.430 -11.364 -2.045 1.00 58.12 203 GLN A O 1
ATOM 1474 N N . VAL A 1 209 ? -10.523 -11.751 -0.911 1.00 52.63 204 VAL A N 1
ATOM 1475 C CA . VAL A 1 209 ? -9.696 -10.854 -1.706 1.00 50.83 204 VAL A CA 1
ATOM 1476 C C . VAL A 1 209 ? -9.446 -11.493 -3.058 1.00 52.68 204 VAL A C 1
ATOM 1477 O O . VAL A 1 209 ? -9.088 -12.677 -3.157 1.00 50.89 204 VAL A O 1
ATOM 1481 N N . PRO A 1 210 ? -9.693 -10.732 -4.122 1.00 54.21 205 PRO A N 1
ATOM 1482 C CA . PRO A 1 210 ? -9.535 -11.353 -5.427 1.00 53.59 205 PRO A CA 1
ATOM 1483 C C . PRO A 1 210 ? -8.072 -11.641 -5.819 1.00 51.82 205 PRO A C 1
ATOM 1484 O O . PRO A 1 210 ? -7.137 -11.112 -5.188 1.00 49.97 205 PRO A O 1
ATOM 1488 N N . TYR A 1 211 ? -7.917 -12.458 -6.873 1.00 47.78 206 TYR A N 1
ATOM 1489 C CA . TYR A 1 211 ? -6.632 -12.972 -7.344 1.00 46.97 206 TYR A CA 1
ATOM 1490 C C . TYR A 1 211 ? -5.724 -13.388 -6.188 1.00 48.54 206 TYR A C 1
ATOM 1491 O O . TYR A 1 211 ? -4.621 -12.867 -6.045 1.00 49.57 206 TYR A O 1
ATOM 1500 N N . PRO A 1 212 ? -6.193 -14.331 -5.362 1.00 55.37 207 PRO A N 1
ATOM 1501 C CA . PRO A 1 212 ? -5.526 -14.742 -4.101 1.00 64.52 207 PRO A CA 1
ATOM 1502 C C . PRO A 1 212 ? -4.019 -15.037 -4.253 1.00 68.24 207 PRO A C 1
ATOM 1503 O O . PRO A 1 212 ? -3.611 -15.774 -5.167 1.00 58.93 207 PRO A O 1
ATOM 1507 N N . GLY A 1 213 ? -3.205 -14.449 -3.382 1.00 72.48 208 GLY A N 1
ATOM 1508 C CA . GLY A 1 213 ? -1.752 -14.625 -3.466 1.00 77.32 208 GLY A CA 1
ATOM 1509 C C . GLY A 1 213 ? -1.051 -13.724 -4.479 1.00 76.70 208 GLY A C 1
ATOM 1510 O O . GLY A 1 213 ? 0.063 -13.270 -4.220 1.00 81.75 208 GLY A O 1
ATOM 1511 N N . MET A 1 214 ? -1.687 -13.448 -5.622 1.00 73.75 209 MET A N 1
ATOM 1512 C CA . MET A 1 214 ? -1.045 -12.667 -6.695 1.00 66.86 209 MET A CA 1
ATOM 1513 C C . MET A 1 214 ? -0.841 -11.194 -6.308 1.00 67.99 209 MET A C 1
ATOM 1514 O O . MET A 1 214 ? -1.714 -10.557 -5.703 1.00 63.94 209 MET A O 1
ATOM 1519 N N . SER A 1 215 ? 0.321 -10.665 -6.678 1.00 62.34 210 SER A N 1
ATOM 1520 C CA . SER A 1 215 ? 0.598 -9.248 -6.553 1.00 60.97 210 SER A CA 1
ATOM 1521 C C . SER A 1 215 ? 0.014 -8.512 -7.752 1.00 63.74 210 SER A C 1
ATOM 1522 O O . SER A 1 215 ? -0.436 -9.133 -8.721 1.00 67.73 210 SER A O 1
ATOM 1525 N N . GLY A 1 216 ? 0.063 -7.184 -7.689 1.00 64.14 211 GLY A N 1
ATOM 1526 C CA . GLY A 1 216 ? -0.559 -6.306 -8.679 1.00 61.76 211 GLY A CA 1
ATOM 1527 C C . GLY A 1 216 ? 0.021 -6.399 -10.078 1.00 62.70 211 GLY A C 1
ATOM 1528 O O . GLY A 1 216 ? -0.711 -6.488 -11.086 1.00 58.35 211 GLY A O 1
ATOM 1529 N N . SER A 1 217 ? 1.345 -6.367 -10.142 1.00 67.12 212 SER A N 1
ATOM 1530 C CA . SER A 1 217 ? 2.055 -6.497 -11.406 1.00 66.37 212 SER A CA 1
ATOM 1531 C C . SER A 1 217 ? 1.795 -7.869 -12.036 1.00 59.29 212 SER A C 1
ATOM 1532 O O . SER A 1 217 ? 1.618 -7.949 -13.262 1.00 57.69 212 SER A O 1
ATOM 1535 N N . GLU A 1 218 ? 1.732 -8.925 -11.207 1.00 55.90 213 GLU A N 1
ATOM 1536 C CA . GLU A 1 218 ? 1.358 -10.274 -11.688 1.00 58.29 213 GLU A CA 1
ATOM 1537 C C . GLU A 1 218 ? -0.056 -10.241 -12.204 1.00 55.38 213 GLU A C 1
ATOM 1538 O O . GLU A 1 218 ? -0.340 -10.742 -13.283 1.00 58.05 213 GLU A O 1
ATOM 1544 N N . VAL A 1 219 ? -0.952 -9.633 -11.437 1.00 50.40 214 VAL A N 1
ATOM 1545 C CA . VAL A 1 219 ? -2.337 -9.520 -11.889 1.00 51.49 214 VAL A CA 1
ATOM 1546 C C . VAL A 1 219 ? -2.398 -8.800 -13.242 1.00 48.25 214 VAL A C 1
ATOM 1547 O O . VAL A 1 219 ? -2.991 -9.307 -14.196 1.00 51.60 214 VAL A O 1
ATOM 1551 N N . ILE A 1 220 ? -1.774 -7.635 -13.347 1.00 55.52 215 ILE A N 1
ATOM 1552 C CA . ILE A 1 220 ? -1.791 -6.856 -14.621 1.00 54.34 215 ILE A CA 1
ATOM 1553 C C . ILE A 1 220 ? -1.286 -7.676 -15.814 1.00 53.09 215 ILE A C 1
ATOM 1554 O O . ILE A 1 220 ? -1.887 -7.660 -16.903 1.00 51.46 215 ILE A O 1
ATOM 1559 N N . GLU A 1 221 ? -0.187 -8.392 -15.592 1.00 52.47 216 GLU A N 1
ATOM 1560 C CA . GLU A 1 221 ? 0.424 -9.265 -16.621 1.00 56.01 216 GLU A CA 1
ATOM 1561 C C . GLU A 1 221 ? -0.440 -10.479 -17.021 1.00 54.02 216 GLU A C 1
ATOM 1562 O O . GLU A 1 221 ? -0.688 -10.738 -18.204 1.00 54.09 216 GLU A O 1
ATOM 1568 N N . GLN A 1 222 ? -0.859 -11.248 -16.023 1.00 49.18 217 GLN A N 1
ATOM 1569 C CA . GLN A 1 222 ? -1.669 -12.443 -16.267 1.00 46.20 217 GLN A CA 1
ATOM 1570 C C . GLN A 1 222 ? -2.953 -12.083 -16.972 1.00 46.26 217 GLN A C 1
ATOM 1571 O O . GLN A 1 222 ? -3.292 -12.666 -17.990 1.00 49.58 217 GLN A O 1
ATOM 1577 N N . VAL A 1 223 ? -3.634 -11.060 -16.470 1.00 50.40 218 VAL A N 1
ATOM 1578 C CA . VAL A 1 223 ? -4.925 -10.627 -17.038 1.00 55.04 218 VAL A CA 1
ATOM 1579 C C . VAL A 1 223 ? -4.783 -10.268 -18.528 1.00 59.36 218 VAL A C 1
ATOM 1580 O O . VAL A 1 223 ? -5.588 -10.691 -19.376 1.00 55.14 218 VAL A O 1
ATOM 1584 N N . GLU A 1 224 ? -3.735 -9.502 -18.827 1.00 63.42 219 GLU A N 1
ATOM 1585 C CA . GLU A 1 224 ? -3.339 -9.158 -20.196 1.00 63.52 219 GLU A CA 1
ATOM 1586 C C . GLU A 1 224 ? -3.172 -10.374 -21.107 1.00 60.21 219 GLU A C 1
ATOM 1587 O O . GLU A 1 224 ? -3.624 -10.396 -22.241 1.00 60.48 219 GLU A O 1
ATOM 1593 N N . ARG A 1 225 ? -2.529 -11.401 -20.595 1.00 61.20 220 ARG A N 1
ATOM 1594 C CA . ARG A 1 225 ? -2.370 -12.629 -21.367 1.00 62.61 220 ARG A CA 1
ATOM 1595 C C . ARG A 1 225 ? -3.632 -13.509 -21.432 1.00 61.33 220 ARG A C 1
ATOM 1596 O O . ARG A 1 225 ? -3.588 -14.596 -21.999 1.00 58.29 220 ARG A O 1
ATOM 1604 N N . GLY A 1 226 ? -4.759 -13.049 -20.877 1.00 57.46 221 GLY A N 1
ATOM 1605 C CA . GLY A 1 226 ? -6.022 -13.800 -20.955 1.00 51.91 221 GLY A CA 1
ATOM 1606 C C . GLY A 1 226 ? -6.494 -14.526 -19.691 1.00 52.29 221 GLY A C 1
ATOM 1607 O O . GLY A 1 226 ? -7.599 -15.066 -19.668 1.00 47.65 221 GLY A O 1
ATOM 1608 N N . TYR A 1 227 ? -5.677 -14.531 -18.644 1.00 47.97 222 TYR A N 1
ATOM 1609 C CA . TYR A 1 227 ? -6.044 -15.156 -17.377 1.00 47.71 222 TYR A CA 1
ATOM 1610 C C . TYR A 1 227 ? -7.343 -14.547 -16.812 1.00 45.12 222 TYR A C 1
ATOM 1611 O O . TYR A 1 227 ? -7.542 -13.333 -16.875 1.00 43.22 222 TYR A O 1
ATOM 1620 N N . ARG A 1 228 ? -8.220 -15.413 -16.302 1.00 44.58 223 ARG A N 1
ATOM 1621 C CA . ARG A 1 228 ? -9.426 -15.028 -15.542 1.00 44.06 223 ARG A CA 1
ATOM 1622 C C . ARG A 1 228 ? -9.502 -15.853 -14.251 1.00 45.94 223 ARG A C 1
ATOM 1623 O O . ARG A 1 228 ? -9.023 -16.993 -14.199 1.00 48.13 223 ARG A O 1
ATOM 1631 N N . MET A 1 229 ? -10.070 -15.296 -13.184 1.00 49.10 224 MET A N 1
ATOM 1632 C CA . MET A 1 229 ? -10.215 -16.074 -11.951 1.00 48.11 224 MET A CA 1
ATOM 1633 C C . MET A 1 229 ? -11.097 -17.263 -12.258 1.00 47.02 224 MET A C 1
ATOM 1634 O O . MET A 1 229 ? -12.051 -17.159 -13.039 1.00 43.40 224 MET A O 1
ATOM 1639 N N . PRO A 1 230 ? -10.787 -18.412 -11.660 1.00 45.70 225 PRO A N 1
ATOM 1640 C CA . PRO A 1 230 ? -11.665 -19.560 -11.908 1.00 43.62 225 PRO A CA 1
ATOM 1641 C C . PRO A 1 230 ? -12.996 -19.447 -11.166 1.00 46.40 225 PRO A C 1
ATOM 1642 O O . PRO A 1 230 ? -13.169 -18.565 -10.327 1.00 44.54 225 PRO A O 1
ATOM 1646 N N . ARG A 1 231 ? -13.935 -20.328 -11.481 1.00 47.42 226 ARG A N 1
ATOM 1647 C CA . ARG A 1 231 ? -15.253 -20.298 -10.850 1.00 47.33 226 ARG A CA 1
ATOM 1648 C C . ARG A 1 231 ? -15.154 -20.591 -9.348 1.00 49.26 226 ARG A C 1
ATOM 1649 O O . ARG A 1 231 ? -14.520 -21.555 -8.960 1.00 50.60 226 ARG A O 1
ATOM 1657 N N . PRO A 1 232 ? -15.770 -19.738 -8.499 1.00 49.60 227 PRO A N 1
ATOM 1658 C CA . PRO A 1 232 ? -15.672 -19.998 -7.074 1.00 52.32 227 PRO A CA 1
ATOM 1659 C C . PRO A 1 232 ? -16.446 -21.266 -6.723 1.00 55.43 227 PRO A C 1
ATOM 1660 O O . PRO A 1 232 ? -17.365 -21.675 -7.469 1.00 49.21 227 PRO A O 1
ATOM 1664 N N . GLN A 1 233 ? -16.080 -21.854 -5.591 1.00 57.34 228 GLN A N 1
ATOM 1665 C CA . GLN A 1 233 ? -16.754 -23.048 -5.075 1.00 68.97 228 GLN A CA 1
ATOM 1666 C C . GLN A 1 233 ? -18.248 -22.801 -4.860 1.00 65.24 228 GLN A C 1
ATOM 1667 O O . GLN A 1 233 ? -18.633 -21.843 -4.217 1.00 63.24 228 GLN A O 1
ATOM 1673 N N . GLY A 1 234 ? -19.085 -23.667 -5.414 1.00 62.15 229 GLY A N 1
ATOM 1674 C CA . GLY A 1 234 ? -20.519 -23.552 -5.232 1.00 59.67 229 GLY A CA 1
ATOM 1675 C C . GLY A 1 234 ? -21.178 -22.485 -6.088 1.00 62.60 229 GLY A C 1
ATOM 1676 O O . GLY A 1 234 ? -22.406 -22.407 -6.115 1.00 63.99 229 GLY A O 1
ATOM 1677 N N . CYS A 1 235 ? -20.400 -21.658 -6.792 1.00 58.84 230 CYS A N 1
ATOM 1678 C CA . CYS A 1 235 ? -21.004 -20.624 -7.616 1.00 53.75 230 CYS A CA 1
ATOM 1679 C C . CYS A 1 235 ? -21.644 -21.288 -8.835 1.00 56.87 230 CYS A C 1
ATOM 1680 O O . CYS A 1 235 ? -20.994 -22.059 -9.527 1.00 62.10 230 CYS A O 1
ATOM 1683 N N . PRO A 1 236 ? -22.935 -21.004 -9.084 1.00 58.93 231 PRO A N 1
ATOM 1684 C CA . PRO A 1 236 ? -23.655 -21.379 -10.301 1.00 57.46 231 PRO A CA 1
ATOM 1685 C C . PRO A 1 236 ? -22.939 -21.002 -11.600 1.00 60.49 231 PRO A C 1
ATOM 1686 O O . PRO A 1 236 ? -22.557 -19.831 -11.786 1.00 64.14 231 PRO A O 1
ATOM 1690 N N . GLU A 1 237 ? -22.813 -21.971 -12.506 1.00 60.28 232 GLU A N 1
ATOM 1691 C CA . GLU A 1 237 ? -22.155 -21.781 -13.813 1.00 65.38 232 GLU A CA 1
ATOM 1692 C C . GLU A 1 237 ? -22.718 -20.585 -14.590 1.00 61.33 232 GLU A C 1
ATOM 1693 O O . GLU A 1 237 ? -21.993 -19.871 -15.306 1.00 57.05 232 GLU A O 1
ATOM 1699 N N . GLU A 1 238 ? -24.017 -20.377 -14.424 1.00 58.75 233 GLU A N 1
ATOM 1700 C CA . GLU A 1 238 ? -24.749 -19.304 -15.081 1.00 56.75 233 GLU A CA 1
ATOM 1701 C C . GLU A 1 238 ? -24.268 -17.951 -14.552 1.00 52.17 233 GLU A C 1
ATOM 1702 O O . GLU A 1 238 ? -24.149 -16.974 -15.305 1.00 47.16 233 GLU A O 1
ATOM 1708 N N . ILE A 1 239 ? -23.997 -17.903 -13.246 1.00 50.55 234 ILE A N 1
ATOM 1709 C CA . ILE A 1 239 ? -23.453 -16.707 -12.617 1.00 51.05 234 ILE A CA 1
ATOM 1710 C C . ILE A 1 239 ? -22.018 -16.509 -13.110 1.00 46.15 234 ILE A C 1
ATOM 1711 O O . ILE A 1 239 ? -21.663 -15.427 -13.573 1.00 45.61 234 ILE A O 1
ATOM 1716 N N . TYR A 1 240 ? -21.209 -17.565 -13.041 1.00 48.81 235 TYR A N 1
ATOM 1717 C CA . TYR A 1 240 ? -19.819 -17.500 -13.520 1.00 47.60 235 TYR A CA 1
ATOM 1718 C C . TYR A 1 240 ? -19.736 -17.031 -14.964 1.00 49.55 235 TYR A C 1
ATOM 1719 O O . TYR A 1 240 ? -18.845 -16.239 -15.304 1.00 56.44 235 TYR A O 1
ATOM 1728 N N . GLU A 1 241 ? -20.686 -17.468 -15.801 1.00 55.36 236 GLU A N 1
ATOM 1729 C CA . GLU A 1 241 ? -20.717 -17.098 -17.236 1.00 56.20 236 GLU A CA 1
ATOM 1730 C C . GLU A 1 241 ? -20.917 -15.584 -17.429 1.00 54.54 236 GLU A C 1
ATOM 1731 O O . GLU A 1 241 ? -20.318 -14.960 -18.333 1.00 49.45 236 GLU A O 1
ATOM 1737 N N . LEU A 1 242 ? -21.762 -14.997 -16.576 1.00 49.99 237 LEU A N 1
ATOM 1738 C CA . LEU A 1 242 ? -21.935 -13.529 -16.547 1.00 51.25 237 LEU A CA 1
ATOM 1739 C C . LEU A 1 242 ? -20.631 -12.803 -16.136 1.00 48.72 237 LEU A C 1
ATOM 1740 O O . LEU A 1 242 ? -20.287 -11.802 -16.745 1.00 49.35 237 LEU A O 1
ATOM 1745 N N . MET A 1 243 ? -19.903 -13.320 -15.146 1.00 46.04 238 MET A N 1
ATOM 1746 C CA . MET A 1 243 ? -18.599 -12.742 -14.781 1.00 46.52 238 MET A CA 1
ATOM 1747 C C . MET A 1 243 ? -17.630 -12.734 -15.957 1.00 43.08 238 MET A C 1
ATOM 1748 O O . MET A 1 243 ? -16.930 -11.752 -16.151 1.00 44.42 238 MET A O 1
ATOM 1753 N N . LEU A 1 244 ? -17.604 -13.815 -16.749 1.00 43.70 239 LEU A N 1
ATOM 1754 C CA . LEU A 1 244 ? -16.737 -13.877 -17.935 1.00 43.31 239 LEU A CA 1
ATOM 1755 C C . LEU A 1 244 ? -17.134 -12.892 -19.006 1.00 44.77 239 LEU A C 1
ATOM 1756 O O . LEU A 1 244 ? -16.275 -12.375 -19.710 1.00 46.53 239 LEU A O 1
ATOM 1761 N N . GLN A 1 245 ? -18.427 -12.634 -19.147 1.00 43.20 240 GLN A N 1
ATOM 1762 C CA . GLN A 1 245 ? -18.881 -11.639 -20.096 1.00 44.86 240 GLN A CA 1
ATOM 1763 C C . GLN A 1 245 ? -18.432 -10.249 -19.638 1.00 47.11 240 GLN A C 1
ATOM 1764 O O . GLN A 1 245 ? -18.034 -9.422 -20.456 1.00 43.98 240 GLN A O 1
ATOM 1770 N N . CYS A 1 246 ? -18.468 -10.015 -18.323 1.00 46.15 241 CYS A N 1
ATOM 1771 C CA . CYS A 1 246 ? -18.036 -8.738 -17.756 1.00 45.89 241 CYS A CA 1
ATOM 1772 C C . CYS A 1 246 ? -16.575 -8.506 -17.995 1.00 43.03 241 CYS A C 1
ATOM 1773 O O . CYS A 1 246 ? -16.145 -7.350 -18.150 1.00 41.22 241 CYS A O 1
ATOM 1776 N N . TRP A 1 247 ? -15.825 -9.600 -18.060 1.00 40.47 242 TRP A N 1
ATOM 1777 C CA . TRP A 1 247 ? -14.391 -9.525 -18.222 1.00 43.41 242 TRP A CA 1
ATOM 1778 C C . TRP A 1 247 ? -13.889 -9.721 -19.643 1.00 43.35 242 TRP A C 1
ATOM 1779 O O . TRP A 1 247 ? -12.725 -10.052 -19.845 1.00 45.54 242 TRP A O 1
ATOM 1790 N N . ASN A 1 248 ? -14.731 -9.499 -20.628 1.00 43.15 243 ASN A N 1
ATOM 1791 C CA . ASN A 1 248 ? -14.252 -9.507 -21.994 1.00 45.22 243 ASN A CA 1
ATOM 1792 C C . ASN A 1 248 ? -13.116 -8.512 -22.201 1.00 47.34 243 ASN A C 1
ATOM 1793 O O . ASN A 1 248 ? -13.165 -7.374 -21.723 1.00 49.88 243 ASN A O 1
ATOM 1798 N N . LYS A 1 249 ? -12.100 -8.928 -22.946 1.00 48.35 244 LYS A N 1
ATOM 1799 C CA . LYS A 1 249 ? -10.920 -8.088 -23.176 1.00 51.10 244 LYS A CA 1
ATOM 1800 C C . LYS A 1 249 ? -11.277 -6.834 -23.929 1.00 51.51 244 LYS A C 1
ATOM 1801 O O . LYS A 1 249 ? -10.672 -5.780 -23.707 1.00 56.93 244 LYS A O 1
ATOM 1807 N N . SER A 1 250 ? -12.253 -6.946 -24.827 1.00 52.88 245 SER A N 1
ATOM 1808 C CA . SER A 1 250 ? -12.754 -5.797 -25.563 1.00 53.20 245 SER A CA 1
ATOM 1809 C C . SER A 1 250 ? -13.932 -5.124 -24.813 1.00 55.86 245 SER A C 1
ATOM 1810 O O . SER A 1 250 ? -14.946 -5.773 -24.541 1.00 54.51 245 SER A O 1
ATOM 1813 N N . PRO A 1 251 ? -13.804 -3.823 -24.482 1.00 54.08 246 PRO A N 1
ATOM 1814 C CA . PRO A 1 251 ? -14.846 -3.103 -23.759 1.00 54.73 246 PRO A CA 1
ATOM 1815 C C . PRO A 1 251 ? -16.215 -3.044 -24.449 1.00 58.33 246 PRO A C 1
ATOM 1816 O O . PRO A 1 251 ? -17.259 -3.168 -23.784 1.00 50.23 246 PRO A O 1
ATOM 1820 N N . GLU A 1 252 ? -16.227 -2.862 -25.765 1.00 62.37 247 GLU A N 1
ATOM 1821 C CA . GLU A 1 252 ? -17.501 -2.788 -26.505 1.00 66.67 247 GLU A CA 1
ATOM 1822 C C . GLU A 1 252 ? -18.260 -4.121 -26.498 1.00 64.73 247 GLU A C 1
ATOM 1823 O O . GLU A 1 252 ? -19.453 -4.155 -26.804 1.00 63.41 247 GLU A O 1
ATOM 1829 N N . GLU A 1 253 ? -17.586 -5.213 -26.135 1.00 63.22 248 GLU A N 1
ATOM 1830 C CA . GLU A 1 253 ? -18.247 -6.515 -26.077 1.00 63.18 248 GLU A CA 1
ATOM 1831 C C . GLU A 1 253 ? -18.770 -6.859 -24.678 1.00 58.24 248 GLU A C 1
ATOM 1832 O O . GLU A 1 253 ? -19.419 -7.884 -24.520 1.00 54.31 248 GLU A O 1
ATOM 1838 N N . ARG A 1 254 ? -18.452 -6.056 -23.658 1.00 52.47 249 ARG A N 1
ATOM 1839 C CA . ARG A 1 254 ? -18.980 -6.307 -22.325 1.00 52.24 249 ARG A CA 1
ATOM 1840 C C . ARG A 1 254 ? -20.462 -5.943 -22.342 1.00 51.08 249 ARG A C 1
ATOM 1841 O O . ARG A 1 254 ? -20.889 -5.109 -23.144 1.00 56.54 249 ARG A O 1
ATOM 1849 N N . PRO A 1 255 ? -21.261 -6.597 -21.488 1.00 50.76 250 PRO A N 1
ATOM 1850 C CA . PRO A 1 255 ? -22.681 -6.270 -21.444 1.00 50.44 250 PRO A CA 1
ATOM 1851 C C . PRO A 1 255 ? -22.910 -4.873 -20.850 1.00 53.06 250 PRO A C 1
ATOM 1852 O O . PRO A 1 255 ? -22.046 -4.343 -20.151 1.00 51.58 250 PRO A O 1
ATOM 1856 N N . THR A 1 256 ? -24.037 -4.255 -21.161 1.00 52.61 251 THR A N 1
ATOM 1857 C CA . THR A 1 256 ? -24.422 -3.017 -20.474 1.00 56.26 251 THR A CA 1
ATOM 1858 C C . THR A 1 256 ? -24.957 -3.392 -19.091 1.00 51.67 251 THR A C 1
ATOM 1859 O O . THR A 1 256 ? -25.302 -4.559 -18.824 1.00 55.18 251 THR A O 1
ATOM 1863 N N . PHE A 1 257 ? -25.021 -2.409 -18.206 1.00 47.73 252 PHE A N 1
ATOM 1864 C CA . PHE A 1 257 ? -25.628 -2.651 -16.901 1.00 48.65 252 PHE A CA 1
ATOM 1865 C C . PHE A 1 257 ? -27.111 -3.036 -16.987 1.00 50.80 252 PHE A C 1
ATOM 1866 O O . PHE A 1 257 ? -27.549 -3.918 -16.256 1.00 51.33 252 PHE A O 1
ATOM 1874 N N . ALA A 1 258 ? -27.866 -2.421 -17.894 1.00 55.33 253 ALA A N 1
ATOM 1875 C CA . ALA A 1 258 ? -29.243 -2.857 -18.175 1.00 60.14 253 ALA A CA 1
ATOM 1876 C C . ALA A 1 258 ? -29.316 -4.350 -18.550 1.00 57.44 253 ALA A C 1
ATOM 1877 O O . ALA A 1 258 ? -30.047 -5.130 -17.915 1.00 56.98 253 ALA A O 1
ATOM 1879 N N . GLU A 1 259 ? -28.529 -4.742 -19.555 1.00 58.78 254 GLU A N 1
ATOM 1880 C CA . GLU A 1 259 ? -28.426 -6.155 -19.976 1.00 63.40 254 GLU A CA 1
ATOM 1881 C C . GLU A 1 259 ? -28.090 -7.041 -18.807 1.00 58.37 254 GLU A C 1
ATOM 1882 O O . GLU A 1 259 ? -28.660 -8.133 -18.619 1.00 58.11 254 GLU A O 1
ATOM 1888 N N . THR A 1 260 ? -27.112 -6.571 -18.038 1.00 53.43 255 THR A N 1
ATOM 1889 C CA . THR A 1 260 ? -26.668 -7.290 -16.865 1.00 51.22 255 THR A CA 1
ATOM 1890 C C . THR A 1 260 ? -27.770 -7.578 -15.830 1.00 47.44 255 THR A C 1
ATOM 1891 O O . THR A 1 260 ? -27.878 -8.693 -15.358 1.00 47.37 255 THR A O 1
ATOM 1895 N N . LEU A 1 261 ? -28.588 -6.587 -15.508 1.00 46.87 256 LEU A N 1
ATOM 1896 C CA . LEU A 1 261 ? -29.764 -6.786 -14.653 1.00 51.69 256 LEU A CA 1
ATOM 1897 C C . LEU A 1 261 ? -30.761 -7.818 -15.206 1.00 46.97 256 LEU A C 1
ATOM 1898 O O . LEU A 1 261 ? -31.220 -8.671 -14.475 1.00 49.98 256 LEU A O 1
ATOM 1903 N N . HIS A 1 262 ? -31.094 -7.755 -16.487 1.00 56.43 257 HIS A N 1
ATOM 1904 C CA . HIS A 1 262 ? -32.062 -8.720 -17.043 1.00 62.73 257 HIS A CA 1
ATOM 1905 C C . HIS A 1 262 ? -31.502 -10.129 -16.897 1.00 59.52 257 HIS A C 1
ATOM 1906 O O . HIS A 1 262 ? -32.183 -11.043 -16.426 1.00 60.69 257 HIS A O 1
ATOM 1913 N N . ALA A 1 263 ? -30.227 -10.285 -17.224 1.00 59.78 258 ALA A N 1
ATOM 1914 C CA . ALA A 1 263 ? -29.556 -11.575 -17.060 1.00 57.24 258 ALA A CA 1
ATOM 1915 C C . ALA A 1 263 ? -29.693 -12.150 -15.648 1.00 56.92 258 ALA A C 1
ATOM 1916 O O . ALA A 1 263 ? -29.995 -13.334 -15.475 1.00 61.65 258 ALA A O 1
ATOM 1918 N N . LEU A 1 264 ? -29.484 -11.305 -14.640 1.00 58.04 259 LEU A N 1
ATOM 1919 C CA . LEU A 1 264 ? -29.590 -11.720 -13.235 1.00 56.32 259 LEU A CA 1
ATOM 1920 C C . LEU A 1 264 ? -31.004 -12.076 -12.814 1.00 55.02 259 LEU A C 1
ATOM 1921 O O . LEU A 1 264 ? -31.208 -13.024 -12.058 1.00 59.66 259 LEU A O 1
ATOM 1926 N N . GLU A 1 265 ? -31.976 -11.308 -13.278 1.00 59.13 260 GLU A N 1
ATOM 1927 C CA . GLU A 1 265 ? -33.382 -11.599 -12.970 1.00 64.63 260 GLU A CA 1
ATOM 1928 C C . GLU A 1 265 ? -33.853 -12.888 -13.650 1.00 68.16 260 GLU A C 1
ATOM 1929 O O . GLU A 1 265 ? -34.725 -13.578 -13.140 1.00 64.22 260 GLU A O 1
ATOM 1935 N N . THR A 1 266 ? -33.261 -13.219 -14.794 1.00 71.96 261 THR A N 1
ATOM 1936 C CA . THR A 1 266 ? -33.666 -14.408 -15.551 1.00 73.32 261 THR A CA 1
ATOM 1937 C C . THR A 1 266 ? -32.785 -15.638 -15.292 1.00 74.65 261 THR A C 1
ATOM 1938 O O . THR A 1 266 ? -32.639 -16.492 -16.161 1.00 75.65 261 THR A O 1
ATOM 1942 N N . MET A 1 267 ? -32.211 -15.728 -14.095 1.00 81.17 262 MET A N 1
ATOM 1943 C CA . MET A 1 267 ? -31.590 -16.963 -13.612 1.00 79.61 262 MET A CA 1
ATOM 1944 C C . MET A 1 267 ? -32.450 -17.559 -12.496 1.00 86.18 262 MET A C 1
ATOM 1945 O O . MET A 1 267 ? -32.894 -16.836 -11.596 1.00 88.00 262 MET A O 1
ATOM 1950 N N . PHE A 1 268 ? -32.676 -18.872 -12.546 1.00 84.77 263 PHE A N 1
ATOM 1951 C CA . PHE A 1 268 ? -33.727 -19.505 -11.740 1.00 85.98 263 PHE A CA 1
ATOM 1952 C C . PHE A 1 268 ? -33.156 -20.661 -10.911 1.00 93.44 263 PHE A C 1
ATOM 1953 O O . PHE A 1 268 ? -32.127 -21.202 -11.293 1.00 93.95 263 PHE A O 1
ATOM 1961 N N . LEU A 1 269 ? -33.798 -21.000 -9.775 1.00 93.70 264 LEU A N 1
ATOM 1962 C CA . LEU A 1 269 ? -33.624 -22.310 -9.059 1.00 93.07 264 LEU A CA 1
ATOM 1963 C C . LEU A 1 269 ? -33.934 -22.260 -7.547 1.00 95.74 264 LEU A C 1
ATOM 1964 O O . LEU A 1 269 ? -34.360 -23.256 -6.931 1.00 85.75 264 LEU A O 1
#

Solvent-accessible surface area: 12610 Å² total; per-residue (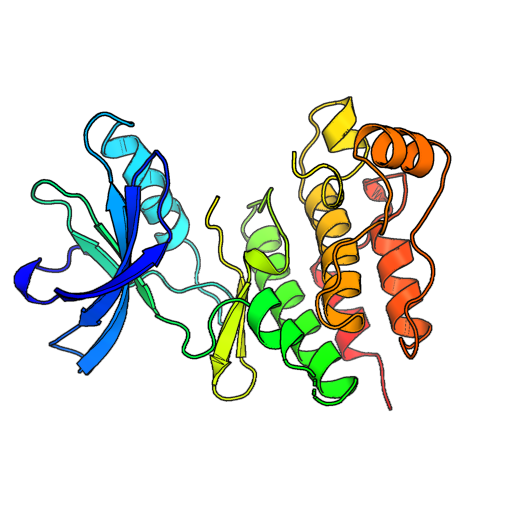Å²): 228,59,59,8,71,63,97,43,13,67,70,88,112,104,76,32,86,59,124,90,10,26,48,40,12,0,59,23,144,101,143,112,70,56,0,17,0,53,10,4,99,94,79,47,48,60,71,130,102,5,34,93,60,1,89,74,30,74,126,25,145,33,93,14,13,28,44,9,57,0,13,0,43,166,83,83,46,7,18,4,0,22,24,59,12,58,86,30,18,0,27,91,75,5,119,120,111,97,87,51,91,15,7,16,59,1,0,18,36,1,0,23,0,0,19,47,14,40,77,78,137,51,78,18,121,31,2,2,0,103,0,0,29,0,8,94,137,41,50,0,26,4,6,71,92,59,218,26,38,40,46,19,0,19,20,5,57,73,157,117,136,57,39,31,36,8,4,0,4,6,0,0,0,0,0,15,4,0,10,18,72,1,104,84,0,4,89,87,41,51,26,84,89,4,59,89,55,14,108,170,46,80,48,1,92,118,11,181,69,3,51,91,93,5,29,79,3,0,66,89,0,3,51,167,27,35,134,116,5,14,43,0,45,98,0,33,111,33,0,95,78,27,166,224

Foldseek 3Di:
DQADPPVQKAFDAFDAADQQFGKTWIARNVVRAIKIKTWGDPPSDDPVVVCVVVVVQVVDDDQQAWHWRHWHDPDPGTITMTHDAVQFFQLVVLLVPDDVLLLLVQLLSALVRLLRCVVVPHAQQDDASNQWGHHPPSRIHGHHDDDDQQLFALCCVVVVDDDSLRVLLSSLVRSQCSVQSNDDPPPPDDRVRCSVCLVVPDDDDDDPPDDPLSNVLSVLSRDNDSVSRDGSVRVSVSSVPDDD

Secondary structure (P-SEA, 3-state):
cccccccccccccccccccccbbbbbbcccccbbbbbbbbccccccccccaaaaaaaaaccccccccccccccccccbbbbbbbbccccccccccccccaaaaaaaaaaaaaaaaaaaaacccccccccccbbbcccbbbbbbbcccccccccccccccccccaaaaaaaaaaaaaaaaaccccccccccaaaaaaaaaacccccccccccaaaaaaaaaaacccccccccaaaaaaaaaaccc

Radius of gyration: 18.74 Å; Cα contacts (8 Å, |Δi|>4): 411; chains: 1; bounding box: 39×52×44 Å

Sequence (244 aa):
KWEIPRSEITLERKLGSGQFGEVYEGKWRNYNIEVAVKTLKEGTMSVEEFLQEAQIMKKLKHPNLVQLYGVCTKEPPIYIITEYMSHGSLLDYLRDCVNAQALLDMAAQVASGMAYLESQNFIHRDLAARNCLVGENNVVKVADFGFPIKWTAPEAISYNRFSIKSDVWAFGILLWEIFTYGQVPYPGMSGSEVIEQVERGYRMPRPQGCPEEIYELMLQCWNKSPEERPTFAETLHALETMFL